Protein AF-A0AAQ5ZFM6-F1 (afdb_monomer_lite)

Organism: Amphiprion ocellaris (NCBI:txid80972)

pLDDT: mean 75.8, std 16.69, range [24.11, 92.88]

Sequence (217 aa):
MWAEPRRLQVKMAATMKNVEEIRTRVILEEFGVKNVHTTDFPGNYSGYDDTWDMQKFQKKFSIDIVNLDESSIEFDMVGIDAAIANAFRRILLAEVPTMAIEKVFIYNNTSIVQDEVLAHRLGLIPIKADPRLFEYRNAGTKVAKVVNSRLDTCSREVLRHSDLKDVVKLGRVRDHFIYTVESTGILPPEILVMEAIKVLMAKCKRFLNELDSTDMD

InterPro domains:
  IPR001514 DNA-directed RNA polymerase, 30-40kDa subunit, conserved site [PS00446] (86-126)
  IPR011263 DNA-directed RNA polymerase, RpoA/D/Rpb3-type [PF01193] (74-204)
  IPR011263 DNA-directed RNA polymerase, RpoA/D/Rpb3-type [SM00662] (72-210)
  IPR036603 RNA polymerase, RBP11-like subunit [G3DSA:3.30.1360.10] (52-211)
  IPR036603 RNA polymerase, RBP11-like subunit [SSF55257] (59-215)
  IPR050518 Archaeal Rpo3/Eukaryotic RPB3 RNA Polymerase Subunit [PTHR11800] (13-140)

Secondary structure (DSSP, 8-state):
----HHHHHHHHHHHHHHHHHHHHEEEE-SS-EE--S---STTSSTT---S--HHHHHHH-EEEEEEE-SSEEEEEEES--HHHHHHHHHHHHHTS----------S---SSS-HHHHHHHHHTSPP---GGG-PPPPP-----------S-----GGGG-TTTTTT---EEETTEEEEEEE--SSS-HHHHHHHHHHHHHHHHHHHHHHHHHHTT-

Foldseek 3Di:
DPPPPVVVVVVVVVVVVVVVCLQWKFFDDPVDIHSPDHQLDAPRDPPDDSDDDPVVQVVFWDKAWPDFDQFKTKIKTFSDAPVVVVLLVCCLVPPQDFDFDDDDDDDDDPDPDDPVNVSVVRRPDGDQDDCVVDDDDDDDDDDDDDDDDDDDDVPVVLCVDPVRNVVDTDIDGRRMDMDMFGHPNNDGRVVSSVVSVVVVVVVVVVVVVVVVVVVVD

Radius of gyration: 25.42 Å; chains: 1; bounding box: 62×43×84 Å

Structure (mmCIF, N/CA/C/O backbone):
data_AF-A0AAQ5ZFM6-F1
#
_entry.id   AF-A0AAQ5ZFM6-F1
#
loop_
_atom_site.group_PDB
_atom_site.id
_atom_site.type_symbol
_atom_site.label_atom_id
_atom_site.label_alt_id
_atom_site.label_comp_id
_atom_site.label_asym_id
_atom_site.label_entity_id
_atom_site.label_seq_id
_atom_site.pdbx_PDB_ins_code
_atom_site.Cartn_x
_atom_site.Cartn_y
_atom_site.Cartn_z
_atom_site.occupancy
_atom_site.B_iso_or_equiv
_atom_site.auth_seq_id
_atom_site.auth_comp_id
_atom_site.auth_asym_id
_atom_site.auth_atom_id
_atom_site.pdbx_PDB_model_num
ATOM 1 N N . MET A 1 1 ? 26.539 -9.116 -56.314 1.00 41.69 1 MET A N 1
ATOM 2 C CA . MET A 1 1 ? 26.890 -9.676 -54.990 1.00 41.69 1 MET A CA 1
ATOM 3 C C . MET A 1 1 ? 27.610 -8.551 -54.262 1.00 41.69 1 MET A C 1
ATOM 5 O O . MET A 1 1 ? 28.527 -8.061 -54.890 1.00 41.69 1 MET A O 1
ATOM 9 N N . TRP A 1 2 ? 27.172 -8.102 -53.073 1.00 44.22 2 TRP A N 1
ATOM 10 C CA . TRP A 1 2 ? 27.671 -6.954 -52.249 1.00 44.22 2 TRP A CA 1
ATOM 11 C C . TRP A 1 2 ? 26.586 -5.895 -51.927 1.00 44.22 2 TRP A C 1
ATOM 13 O O . TRP A 1 2 ? 26.751 -4.705 -52.179 1.00 44.22 2 TRP A O 1
ATOM 23 N N . ALA A 1 3 ? 25.462 -6.318 -51.334 1.00 47.69 3 ALA A N 1
ATOM 24 C CA . ALA A 1 3 ? 24.441 -5.410 -50.781 1.00 47.69 3 ALA A CA 1
ATOM 25 C C . ALA A 1 3 ? 23.954 -5.843 -49.378 1.00 47.69 3 ALA A C 1
ATOM 27 O O . ALA A 1 3 ? 22.787 -5.664 -49.030 1.00 47.69 3 ALA A O 1
ATOM 28 N N . GLU A 1 4 ? 24.830 -6.441 -48.565 1.00 57.28 4 GLU A N 1
ATOM 29 C CA . GLU A 1 4 ? 24.450 -7.121 -47.311 1.00 57.28 4 GLU A CA 1
ATOM 30 C C . GLU A 1 4 ? 24.832 -6.462 -45.970 1.00 57.28 4 GLU A C 1
ATOM 32 O O . GLU A 1 4 ? 24.118 -6.730 -45.002 1.00 57.28 4 GLU A O 1
ATOM 37 N N . PRO A 1 5 ? 25.804 -5.533 -45.843 1.00 54.56 5 PRO A N 1
ATOM 38 C CA . PRO A 1 5 ? 26.119 -4.959 -44.527 1.00 54.56 5 PRO A CA 1
ATOM 39 C C . PRO A 1 5 ? 24.990 -4.081 -43.958 1.00 54.56 5 PRO A C 1
ATOM 41 O O . PRO A 1 5 ? 24.644 -4.176 -42.781 1.00 54.56 5 PRO A O 1
ATOM 44 N N . ARG A 1 6 ? 24.353 -3.254 -44.804 1.00 50.72 6 ARG A N 1
ATOM 45 C CA . ARG A 1 6 ? 23.305 -2.312 -44.362 1.00 50.72 6 ARG A CA 1
ATOM 46 C C . ARG A 1 6 ? 21.994 -3.011 -43.990 1.00 50.72 6 ARG A C 1
ATOM 48 O O . ARG A 1 6 ? 21.325 -2.585 -43.058 1.00 50.72 6 ARG A O 1
ATOM 55 N N . ARG A 1 7 ? 21.628 -4.103 -44.674 1.00 47.09 7 ARG A N 1
ATOM 56 C CA . ARG A 1 7 ? 20.411 -4.879 -44.354 1.00 47.09 7 ARG A CA 1
ATOM 57 C C . ARG A 1 7 ? 20.526 -5.612 -43.019 1.00 47.09 7 ARG A C 1
ATOM 59 O O . ARG A 1 7 ? 19.540 -5.670 -42.289 1.00 47.09 7 ARG A O 1
ATOM 66 N N . LEU A 1 8 ? 21.704 -6.148 -42.699 1.00 55.75 8 LEU A N 1
ATOM 67 C CA . LEU A 1 8 ? 21.965 -6.792 -41.410 1.00 55.75 8 LEU A CA 1
ATOM 68 C C . LEU A 1 8 ? 21.914 -5.780 -40.260 1.00 55.75 8 LEU A C 1
ATOM 70 O O . LEU A 1 8 ? 21.219 -6.029 -39.281 1.00 55.75 8 LEU A O 1
ATOM 74 N N . GLN A 1 9 ? 22.530 -4.603 -40.415 1.00 50.12 9 GLN A N 1
ATOM 75 C CA . GLN A 1 9 ? 22.466 -3.542 -39.401 1.00 50.12 9 GLN A CA 1
ATOM 76 C C . GLN A 1 9 ? 21.036 -3.046 -39.142 1.00 50.12 9 GLN A C 1
ATOM 78 O O . GLN A 1 9 ? 20.638 -2.899 -37.989 1.00 50.12 9 GLN A O 1
ATOM 83 N N . VAL A 1 10 ? 20.230 -2.849 -40.193 1.00 55.25 10 VAL A N 1
ATOM 84 C CA . VAL A 1 10 ? 18.822 -2.433 -40.048 1.00 55.25 10 VAL A CA 1
ATOM 85 C C . VAL A 1 10 ? 17.982 -3.517 -39.364 1.00 55.25 10 VAL A C 1
ATOM 87 O O . VAL A 1 10 ? 17.168 -3.197 -38.501 1.00 55.25 10 VAL A O 1
ATOM 90 N N . LYS A 1 11 ? 18.203 -4.801 -39.687 1.00 54.88 11 LYS A N 1
ATOM 91 C CA . LYS A 1 11 ? 17.519 -5.919 -39.014 1.00 54.88 11 LYS A CA 1
ATOM 92 C C . LYS A 1 11 ? 17.913 -6.032 -37.542 1.00 54.88 11 LYS A C 1
ATOM 94 O O . LYS A 1 11 ? 17.031 -6.158 -36.705 1.00 54.88 11 LYS A O 1
ATOM 99 N N . MET A 1 12 ? 19.201 -5.934 -37.214 1.00 56.00 12 MET A N 1
ATOM 100 C CA . MET A 1 12 ? 19.669 -5.987 -35.824 1.00 56.00 12 MET A CA 1
ATOM 101 C C . MET A 1 12 ? 19.137 -4.808 -34.998 1.00 56.00 12 MET A C 1
ATOM 103 O O . MET A 1 12 ? 18.678 -5.012 -33.878 1.00 56.00 12 MET A O 1
ATOM 107 N N . ALA A 1 13 ? 19.105 -3.598 -35.567 1.00 55.22 13 ALA A N 1
ATOM 108 C CA . ALA A 1 13 ? 18.525 -2.424 -34.917 1.00 55.22 13 ALA A CA 1
ATOM 109 C C . ALA A 1 13 ? 17.003 -2.547 -34.704 1.00 55.22 13 ALA A C 1
ATOM 111 O O . ALA A 1 13 ? 16.489 -2.106 -33.677 1.00 55.22 13 ALA A O 1
ATOM 112 N N . ALA A 1 14 ? 16.279 -3.169 -35.641 1.00 60.19 14 ALA A N 1
ATOM 113 C CA . ALA A 1 14 ? 14.853 -3.457 -35.489 1.00 60.19 14 ALA A CA 1
ATOM 114 C C . ALA A 1 14 ? 14.594 -4.508 -34.395 1.00 60.19 14 ALA A C 1
ATOM 116 O O . ALA A 1 14 ? 13.685 -4.331 -33.585 1.00 60.19 14 ALA A O 1
ATOM 117 N N . THR A 1 15 ? 15.425 -5.554 -34.316 1.00 67.56 15 THR A N 1
ATOM 118 C CA . THR A 1 15 ? 15.340 -6.568 -33.256 1.00 67.56 15 THR A CA 1
ATOM 119 C C . THR A 1 15 ? 15.622 -5.963 -31.881 1.00 67.56 15 THR A C 1
ATOM 121 O O . THR A 1 15 ? 14.847 -6.190 -30.959 1.00 67.56 15 THR A O 1
ATOM 124 N N . MET A 1 16 ? 16.665 -5.135 -31.744 1.00 64.81 16 MET A N 1
ATOM 125 C CA . MET A 1 16 ? 16.985 -4.473 -30.471 1.00 64.81 16 MET A CA 1
ATOM 126 C C . MET A 1 16 ? 15.886 -3.504 -30.019 1.00 64.81 16 MET A C 1
ATOM 128 O O . MET A 1 16 ? 15.516 -3.513 -28.850 1.00 64.81 16 MET A O 1
ATOM 132 N N . LYS A 1 17 ? 15.301 -2.717 -30.935 1.00 72.12 17 LYS A N 1
ATOM 133 C CA . LYS A 1 17 ? 14.169 -1.833 -30.604 1.00 72.12 17 LYS A CA 1
ATOM 134 C C . LYS A 1 17 ? 12.939 -2.605 -30.126 1.00 72.12 17 LYS A C 1
ATOM 136 O O . LYS A 1 17 ? 12.284 -2.169 -29.186 1.00 72.12 17 LYS A O 1
ATOM 141 N N . ASN A 1 18 ? 12.639 -3.740 -30.754 1.00 81.75 18 ASN A N 1
ATOM 142 C CA . ASN A 1 18 ? 11.502 -4.570 -30.366 1.00 81.75 18 ASN A CA 1
ATOM 143 C C . ASN A 1 18 ? 11.723 -5.223 -28.988 1.00 81.75 18 ASN A C 1
ATOM 145 O O . ASN A 1 18 ? 10.817 -5.255 -28.162 1.00 81.75 18 ASN A O 1
ATOM 149 N N . VAL A 1 19 ? 12.949 -5.683 -28.712 1.00 84.50 19 VAL A N 1
ATOM 150 C CA . VAL A 1 19 ? 13.330 -6.231 -27.400 1.00 84.50 19 VAL A CA 1
ATOM 151 C C . VAL A 1 19 ? 13.222 -5.169 -26.304 1.00 84.50 19 VAL A C 1
ATOM 153 O O . VAL A 1 19 ? 12.629 -5.431 -25.260 1.00 84.50 19 VAL A O 1
ATOM 156 N N . GLU A 1 20 ? 13.723 -3.958 -26.546 1.00 83.75 20 GLU A N 1
ATOM 157 C CA . GLU A 1 20 ? 13.633 -2.858 -25.580 1.00 83.75 20 GLU A CA 1
ATOM 158 C C . GLU A 1 20 ? 12.176 -2.494 -25.260 1.00 83.75 20 GLU A C 1
ATOM 160 O O . GLU A 1 20 ? 11.821 -2.243 -24.107 1.00 83.75 20 GLU A O 1
ATOM 165 N N . GLU A 1 21 ? 11.297 -2.529 -26.262 1.00 82.81 21 GLU A N 1
ATOM 166 C CA . GLU A 1 21 ? 9.874 -2.260 -26.078 1.00 82.81 21 GLU A CA 1
ATOM 167 C C . GLU A 1 21 ? 9.187 -3.323 -25.208 1.00 82.81 21 GLU A C 1
ATOM 169 O O . GLU A 1 21 ? 8.417 -2.983 -24.309 1.00 82.81 21 GLU A O 1
ATOM 174 N N . ILE A 1 22 ? 9.517 -4.602 -25.410 1.00 85.25 22 ILE A N 1
ATOM 175 C CA . ILE A 1 22 ? 9.012 -5.710 -24.584 1.00 85.25 22 ILE A CA 1
ATOM 176 C C . ILE A 1 22 ? 9.458 -5.558 -23.118 1.00 85.25 22 ILE A C 1
ATOM 178 O O . ILE A 1 22 ? 8.699 -5.851 -22.183 1.00 85.25 22 ILE A O 1
ATOM 182 N N . ARG A 1 23 ? 10.675 -5.052 -22.903 1.00 85.12 23 ARG A N 1
ATOM 183 C CA . ARG A 1 23 ? 11.310 -4.911 -21.583 1.00 85.12 23 ARG A CA 1
ATOM 184 C C . ARG A 1 23 ? 10.905 -3.665 -20.803 1.00 85.12 23 ARG A C 1
ATOM 186 O O . ARG A 1 23 ? 10.952 -3.694 -19.579 1.00 85.12 23 ARG A O 1
ATOM 193 N N . THR A 1 24 ? 10.466 -2.605 -21.470 1.00 83.88 24 THR A N 1
ATOM 194 C CA . THR A 1 24 ? 10.190 -1.318 -20.804 1.00 83.88 24 THR A CA 1
ATOM 195 C C . THR A 1 24 ? 8.715 -0.939 -20.799 1.00 83.88 24 THR A C 1
ATOM 197 O O . THR A 1 24 ? 8.270 -0.203 -19.915 1.00 83.88 24 THR A O 1
ATOM 200 N N . ARG A 1 25 ? 7.929 -1.437 -21.766 1.00 81.62 25 ARG A N 1
ATOM 201 C CA . ARG A 1 25 ? 6.545 -1.001 -21.960 1.00 81.62 25 ARG A CA 1
ATOM 202 C C . ARG A 1 25 ? 5.549 -2.143 -21.891 1.00 81.62 25 ARG A C 1
ATOM 204 O O . ARG A 1 25 ? 5.692 -3.182 -22.533 1.00 81.62 25 ARG A O 1
ATOM 211 N N . VAL A 1 26 ? 4.474 -1.881 -21.159 1.00 85.19 26 VAL A N 1
ATOM 212 C CA . VAL A 1 26 ? 3.243 -2.672 -21.187 1.00 85.19 26 VAL A CA 1
ATOM 213 C C . VAL A 1 26 ? 2.332 -2.050 -22.240 1.00 85.19 26 VAL A C 1
ATOM 215 O O . VAL A 1 26 ? 2.004 -0.871 -22.133 1.00 85.19 26 VAL A O 1
ATOM 218 N N . ILE A 1 27 ? 1.934 -2.801 -23.265 1.00 85.25 27 ILE A N 1
ATOM 219 C CA . ILE A 1 27 ? 1.168 -2.265 -24.405 1.00 85.25 27 ILE A CA 1
ATOM 220 C C . ILE A 1 27 ? -0.296 -2.659 -24.248 1.00 85.25 27 ILE A C 1
ATOM 222 O O . ILE A 1 27 ? -0.604 -3.822 -23.986 1.00 85.25 27 ILE A O 1
ATOM 226 N N . LEU A 1 28 ? -1.202 -1.699 -24.417 1.00 79.50 28 LEU A N 1
ATOM 227 C CA . LEU A 1 28 ? -2.637 -1.944 -24.368 1.00 79.50 28 LEU A CA 1
ATOM 228 C C . LEU A 1 28 ? -3.179 -2.021 -25.794 1.00 79.50 28 LEU A C 1
ATOM 230 O O . LEU A 1 28 ? -3.202 -1.024 -26.510 1.00 79.50 28 LEU A O 1
ATOM 234 N N . GLU A 1 29 ? -3.635 -3.205 -26.183 1.00 82.00 29 GLU A N 1
ATOM 235 C CA . GLU A 1 29 ? -4.309 -3.446 -27.455 1.00 82.00 29 GLU A CA 1
ATOM 236 C C . GLU A 1 29 ? -5.822 -3.591 -27.242 1.00 82.00 29 GLU A C 1
ATOM 238 O O . GLU A 1 29 ? -6.325 -3.673 -26.118 1.00 82.00 29 GLU A O 1
ATOM 243 N N . GLU A 1 30 ? -6.568 -3.643 -28.342 1.00 75.25 30 GLU A N 1
ATOM 244 C CA . GLU A 1 30 ? -8.028 -3.774 -28.331 1.00 75.25 30 GLU A CA 1
ATOM 245 C C . GLU A 1 30 ? -8.477 -5.051 -27.610 1.00 75.25 30 GLU A C 1
ATOM 247 O O . GLU A 1 30 ? -9.292 -4.997 -26.690 1.00 75.25 30 GLU A O 1
ATOM 252 N N . PHE A 1 31 ? -7.852 -6.183 -27.942 1.00 82.38 31 PHE A N 1
ATOM 253 C CA . PHE A 1 31 ? -8.241 -7.506 -27.450 1.00 82.38 31 PHE A CA 1
ATOM 254 C C . PHE A 1 31 ? -7.444 -7.986 -26.228 1.00 82.38 31 PHE A C 1
ATOM 256 O O . PHE A 1 31 ? -7.724 -9.060 -25.699 1.00 82.38 31 PHE A O 1
ATOM 263 N N . GLY A 1 32 ? -6.452 -7.226 -25.751 1.00 81.88 32 GLY A N 1
ATOM 264 C CA . GLY A 1 32 ? -5.578 -7.698 -24.677 1.00 81.88 32 GLY A CA 1
ATOM 265 C C . GLY A 1 32 ? -4.487 -6.720 -24.266 1.00 81.88 32 GLY A C 1
ATOM 266 O O . GLY A 1 32 ? -4.328 -5.650 -24.842 1.00 81.88 32 GLY A O 1
ATOM 267 N N . VAL A 1 33 ? -3.738 -7.088 -23.230 1.00 85.81 33 VAL A N 1
ATOM 268 C CA . VAL A 1 33 ? -2.544 -6.353 -22.800 1.00 85.81 33 VAL A CA 1
ATOM 269 C C . VAL A 1 33 ? -1.330 -7.210 -23.135 1.00 85.81 33 VAL A C 1
ATOM 271 O O . VAL A 1 33 ? -1.274 -8.377 -22.748 1.00 85.81 33 VAL A O 1
ATOM 274 N N . LYS A 1 34 ? -0.368 -6.642 -23.860 1.00 86.81 34 LYS A N 1
ATOM 275 C CA . LYS A 1 34 ? 0.907 -7.287 -24.184 1.00 86.81 34 LYS A CA 1
ATOM 276 C C . LYS A 1 34 ? 1.991 -6.862 -23.199 1.00 86.81 34 LYS A C 1
ATOM 278 O O . LYS A 1 34 ? 1.938 -5.776 -22.624 1.00 86.81 34 LYS A O 1
ATOM 283 N N . ASN A 1 35 ? 2.997 -7.724 -23.043 1.00 87.38 35 ASN A N 1
ATOM 284 C CA . ASN A 1 35 ? 4.170 -7.501 -22.192 1.00 87.38 35 ASN A CA 1
ATOM 285 C C . ASN A 1 35 ? 3.801 -7.271 -20.714 1.00 87.38 35 ASN A C 1
ATOM 287 O O . ASN A 1 35 ? 4.296 -6.350 -20.070 1.00 87.38 35 ASN A O 1
ATOM 291 N N . VAL A 1 36 ? 2.899 -8.089 -20.170 1.00 85.50 36 VAL A N 1
ATOM 292 C CA . VAL A 1 36 ? 2.429 -7.957 -18.777 1.00 85.50 36 VAL A CA 1
ATOM 293 C C . VAL A 1 36 ? 3.450 -8.422 -17.738 1.00 85.50 36 VAL A C 1
ATOM 295 O O . VAL A 1 36 ? 3.380 -8.005 -16.588 1.00 85.50 36 VAL A O 1
ATOM 298 N N . HIS A 1 37 ? 4.389 -9.281 -18.132 1.00 85.94 37 HIS A N 1
ATOM 299 C CA . HIS A 1 37 ? 5.366 -9.876 -17.228 1.00 85.94 37 HIS A CA 1
ATOM 300 C C . HIS A 1 37 ? 6.652 -9.046 -17.157 1.00 85.94 37 HIS A C 1
ATOM 302 O O . HIS A 1 37 ? 7.136 -8.539 -18.172 1.00 85.94 37 HIS A O 1
ATOM 308 N N . THR A 1 38 ? 7.223 -8.965 -15.957 1.00 86.12 38 THR A N 1
ATOM 309 C CA . THR A 1 38 ? 8.612 -8.561 -15.713 1.00 86.12 38 THR A CA 1
ATOM 310 C C . THR A 1 38 ? 9.528 -9.609 -16.359 1.00 86.12 38 THR A C 1
ATOM 312 O O . THR A 1 38 ? 9.330 -10.807 -16.158 1.00 86.12 38 THR A O 1
ATOM 315 N N . THR A 1 39 ? 10.463 -9.189 -17.216 1.00 87.44 39 THR A N 1
ATOM 316 C CA . THR A 1 39 ? 11.326 -10.110 -17.997 1.00 87.44 39 THR A CA 1
ATOM 317 C C . THR A 1 39 ? 12.814 -9.782 -17.903 1.00 87.44 39 THR A C 1
ATOM 319 O O . THR A 1 39 ? 13.631 -10.505 -18.462 1.00 87.44 39 THR A O 1
ATOM 322 N N . ASP A 1 40 ? 13.177 -8.730 -17.185 1.00 84.19 40 ASP A N 1
ATOM 323 C CA . ASP A 1 40 ? 14.528 -8.268 -16.856 1.00 84.19 40 ASP A CA 1
ATOM 324 C C . ASP A 1 40 ? 15.185 -9.133 -15.769 1.00 84.19 40 ASP A C 1
ATOM 326 O O . ASP A 1 40 ? 15.658 -8.649 -14.747 1.00 84.19 40 ASP A O 1
ATOM 330 N N . PHE A 1 41 ? 15.217 -10.442 -16.016 1.00 87.38 41 PHE A N 1
ATOM 331 C CA . PHE A 1 41 ? 15.943 -11.412 -15.206 1.00 87.38 41 PHE A CA 1
ATOM 332 C C . PHE A 1 41 ? 17.202 -11.884 -15.947 1.00 87.38 41 PHE A C 1
ATOM 334 O O . PHE A 1 41 ? 17.196 -11.970 -17.184 1.00 87.38 41 PHE A O 1
ATOM 341 N N . PRO A 1 42 ? 18.281 -12.223 -15.219 1.00 89.00 42 PRO A N 1
ATOM 342 C CA . PRO A 1 42 ? 19.530 -12.653 -15.833 1.00 89.00 42 PRO A CA 1
ATOM 343 C C . PRO A 1 42 ? 19.311 -13.896 -16.706 1.00 89.00 42 PRO A C 1
ATOM 345 O O . PRO A 1 42 ? 18.724 -14.883 -16.271 1.00 89.00 42 PRO A O 1
ATOM 348 N N . GLY A 1 43 ? 19.793 -13.836 -17.951 1.00 85.56 43 GLY A N 1
ATOM 349 C CA . GLY A 1 43 ? 19.685 -14.926 -18.928 1.00 85.56 43 GLY A CA 1
ATOM 350 C C . GLY A 1 43 ? 18.489 -14.851 -19.885 1.00 85.56 43 GLY A C 1
ATOM 351 O O . GLY A 1 43 ? 18.440 -15.639 -20.827 1.00 85.56 43 GLY A O 1
ATOM 352 N N . ASN A 1 44 ? 17.567 -13.896 -19.721 1.00 87.25 44 ASN A N 1
ATOM 353 C CA . ASN A 1 44 ? 16.392 -13.785 -20.598 1.00 87.25 44 ASN A CA 1
ATOM 354 C C . ASN A 1 44 ? 16.679 -13.141 -21.964 1.00 87.25 44 ASN A C 1
ATOM 356 O O . ASN A 1 44 ? 15.988 -13.441 -22.938 1.00 87.25 44 ASN A O 1
ATOM 360 N N . TYR A 1 45 ? 17.680 -12.260 -22.057 1.00 86.50 45 TYR A N 1
ATOM 361 C CA . TYR A 1 45 ? 17.989 -11.524 -23.284 1.00 86.50 45 TYR A CA 1
ATOM 362 C C . TYR A 1 45 ? 19.477 -11.584 -23.628 1.00 86.50 45 TYR A C 1
ATOM 364 O O . TYR A 1 45 ? 20.346 -11.374 -22.786 1.00 86.50 45 TYR A O 1
ATOM 372 N N . SER A 1 46 ? 19.782 -11.821 -24.904 1.00 84.19 46 SER A N 1
ATOM 373 C CA . SER A 1 46 ? 21.154 -11.789 -25.413 1.00 84.19 46 SER A CA 1
ATOM 374 C C . SER A 1 46 ? 21.683 -10.352 -25.468 1.00 84.19 46 SER A C 1
ATOM 376 O O . SER A 1 46 ? 21.058 -9.499 -26.099 1.00 84.19 46 SER A O 1
ATOM 378 N N . GLY A 1 47 ? 22.854 -10.100 -24.879 1.00 83.69 47 GLY A N 1
ATOM 379 C CA . GLY A 1 47 ? 23.527 -8.794 -24.932 1.00 83.69 47 GLY A CA 1
ATOM 380 C C . GLY A 1 47 ? 23.103 -7.792 -23.854 1.00 83.69 47 GLY A C 1
ATOM 381 O O . GLY A 1 47 ? 23.600 -6.669 -23.865 1.00 83.69 47 GLY A O 1
ATOM 382 N N . TYR A 1 48 ? 22.233 -8.190 -22.922 1.00 84.06 48 TYR A N 1
ATOM 383 C CA . TYR A 1 48 ? 21.886 -7.401 -21.742 1.00 84.06 48 TYR A CA 1
ATOM 384 C C . TYR A 1 48 ? 22.388 -8.088 -20.475 1.00 84.06 48 TYR A C 1
ATOM 386 O O . TYR A 1 48 ? 22.281 -9.306 -20.341 1.00 84.06 48 TYR A O 1
ATOM 394 N N . ASP A 1 49 ? 22.916 -7.288 -19.551 1.00 86.69 49 ASP A N 1
ATOM 395 C CA . ASP A 1 49 ? 23.257 -7.736 -18.206 1.00 86.69 49 ASP A CA 1
ATOM 396 C C . ASP A 1 49 ? 22.179 -7.275 -17.215 1.00 86.69 49 ASP A C 1
ATOM 398 O O . ASP A 1 49 ? 22.078 -6.090 -16.857 1.00 86.69 49 ASP A O 1
ATOM 402 N N . ASP A 1 50 ? 21.354 -8.244 -16.825 1.00 86.94 50 ASP A N 1
ATOM 403 C CA . ASP A 1 50 ? 20.238 -8.107 -15.888 1.00 86.94 50 ASP A CA 1
ATOM 404 C C . ASP A 1 50 ? 20.559 -8.738 -14.525 1.00 86.94 50 ASP A C 1
ATOM 406 O O . ASP A 1 50 ? 19.665 -9.047 -13.739 1.00 86.94 50 ASP A O 1
ATOM 410 N N . THR A 1 51 ? 21.845 -8.941 -14.225 1.00 90.62 51 THR A N 1
ATOM 411 C CA . THR A 1 51 ? 22.270 -9.288 -12.868 1.00 90.62 51 THR A CA 1
ATOM 412 C C . THR A 1 51 ? 21.939 -8.163 -11.883 1.00 90.62 51 THR A C 1
ATOM 414 O O . THR A 1 51 ? 21.831 -6.984 -12.242 1.00 90.62 51 THR A O 1
ATOM 417 N N . TRP A 1 52 ? 21.721 -8.540 -10.620 1.00 89.12 52 TRP A N 1
ATOM 418 C CA . TRP A 1 52 ? 21.413 -7.578 -9.569 1.00 89.12 52 TRP A CA 1
ATOM 419 C C . TRP A 1 52 ? 22.640 -6.722 -9.251 1.00 89.12 52 TRP A C 1
ATOM 421 O O . TRP A 1 52 ? 23.665 -7.237 -8.807 1.00 89.12 52 TRP A O 1
ATOM 431 N N . ASP A 1 53 ? 22.501 -5.411 -9.429 1.00 92.75 53 ASP A N 1
ATOM 432 C CA . ASP A 1 53 ? 23.516 -4.425 -9.074 1.00 92.75 53 ASP A CA 1
ATOM 433 C C . ASP A 1 53 ? 22.886 -3.288 -8.260 1.00 92.75 53 ASP A C 1
ATOM 435 O O . ASP A 1 53 ? 22.009 -2.552 -8.729 1.00 92.75 53 ASP A O 1
ATOM 439 N N . MET A 1 54 ? 23.375 -3.131 -7.029 1.00 91.31 54 MET A N 1
ATOM 440 C CA . MET A 1 54 ? 22.934 -2.098 -6.097 1.00 91.31 54 MET A CA 1
ATOM 441 C C . MET A 1 54 ? 23.242 -0.687 -6.614 1.00 91.31 54 MET A C 1
ATOM 443 O O . MET A 1 54 ? 22.431 0.217 -6.426 1.00 91.31 54 MET A O 1
ATOM 447 N N . GLN A 1 55 ? 24.377 -0.478 -7.287 1.00 92.38 55 GLN A N 1
ATOM 448 C CA . GLN A 1 55 ? 24.759 0.845 -7.792 1.00 92.38 55 GLN A CA 1
ATOM 449 C C . GLN A 1 55 ? 23.853 1.268 -8.952 1.00 92.38 55 GLN A C 1
ATOM 451 O O . GLN A 1 55 ? 23.363 2.401 -8.991 1.00 92.38 55 GLN A O 1
ATOM 456 N N . LYS A 1 56 ? 23.571 0.336 -9.871 1.00 89.31 56 LYS A N 1
ATOM 457 C CA . LYS A 1 56 ? 22.602 0.523 -10.960 1.00 89.31 56 LYS A CA 1
ATOM 458 C C . LYS A 1 56 ? 21.206 0.835 -10.421 1.00 89.31 56 LYS A C 1
ATOM 460 O O . LYS A 1 56 ? 20.549 1.719 -10.968 1.00 89.31 56 LYS A O 1
ATOM 465 N N . PHE A 1 57 ? 20.771 0.152 -9.359 1.00 90.50 57 PHE A N 1
ATOM 466 C CA . PHE A 1 57 ? 19.492 0.428 -8.703 1.00 90.50 57 PHE A CA 1
ATOM 467 C C . PHE A 1 57 ? 19.468 1.825 -8.066 1.00 90.50 57 PHE A C 1
ATOM 469 O O . PHE A 1 57 ? 18.603 2.625 -8.404 1.00 90.50 57 PHE A O 1
ATOM 476 N N . GLN A 1 58 ? 20.459 2.169 -7.236 1.00 91.19 58 GLN A N 1
ATOM 477 C CA . GLN A 1 58 ? 20.540 3.474 -6.561 1.00 91.19 58 GLN A CA 1
ATOM 478 C C . GLN A 1 58 ? 20.573 4.659 -7.531 1.00 91.19 58 GLN A C 1
ATOM 480 O O . GLN A 1 58 ? 20.009 5.706 -7.238 1.00 91.19 58 GLN A O 1
ATOM 485 N N . LYS A 1 59 ? 21.217 4.505 -8.694 1.00 91.62 59 LYS A N 1
ATOM 486 C CA . LYS A 1 59 ? 21.268 5.557 -9.717 1.00 91.62 59 LYS A CA 1
ATOM 487 C C . LYS A 1 59 ? 19.929 5.762 -10.435 1.00 91.62 59 LYS A C 1
ATOM 489 O O . LYS A 1 59 ? 19.670 6.860 -10.919 1.00 91.62 59 LYS A O 1
ATOM 494 N N . LYS A 1 60 ? 19.134 4.700 -10.586 1.00 89.31 60 LYS A N 1
ATOM 495 C CA . LYS A 1 60 ? 17.847 4.730 -11.297 1.00 89.31 60 LYS A CA 1
ATOM 496 C C . LYS A 1 60 ? 16.676 5.078 -10.389 1.00 89.31 60 LYS A C 1
ATOM 498 O O . LYS A 1 60 ? 15.696 5.627 -10.877 1.00 89.31 60 LYS A O 1
ATOM 503 N N . PHE A 1 61 ? 16.762 4.700 -9.120 1.00 92.88 61 PHE A N 1
ATOM 504 C CA . PHE A 1 61 ? 15.680 4.871 -8.174 1.00 92.88 61 PHE A CA 1
ATOM 505 C C . PHE A 1 61 ? 15.524 6.345 -7.794 1.00 92.88 61 PHE A C 1
ATOM 507 O O . PHE A 1 61 ? 16.443 6.941 -7.230 1.00 92.88 61 PHE A O 1
ATOM 514 N N . SER A 1 62 ? 14.358 6.918 -8.081 1.00 91.19 62 SER A N 1
ATOM 515 C CA . SER A 1 62 ? 13.978 8.258 -7.634 1.00 91.19 62 SER A CA 1
ATOM 516 C C . SER A 1 62 ? 12.552 8.261 -7.098 1.00 91.19 62 SER A C 1
ATOM 518 O O . SER A 1 62 ? 11.704 7.472 -7.527 1.00 91.19 62 SER A O 1
ATOM 520 N N . ILE A 1 63 ? 12.315 9.138 -6.124 1.00 90.50 63 ILE A N 1
ATOM 521 C CA . ILE A 1 63 ? 10.988 9.415 -5.586 1.00 90.50 63 ILE A CA 1
ATOM 522 C C . ILE A 1 63 ? 10.736 10.902 -5.768 1.00 90.50 63 ILE A C 1
ATOM 524 O O . ILE A 1 63 ? 11.458 11.713 -5.187 1.00 90.50 63 ILE A O 1
ATOM 528 N N . ASP A 1 64 ? 9.705 11.233 -6.533 1.00 87.69 64 ASP A N 1
ATOM 529 C CA . ASP A 1 64 ? 9.333 12.611 -6.829 1.00 87.69 64 ASP A CA 1
ATOM 530 C C . ASP A 1 64 ? 7.943 12.880 -6.242 1.00 87.69 64 ASP A C 1
ATOM 532 O O . ASP A 1 64 ? 6.970 12.216 -6.585 1.00 87.69 64 ASP A O 1
ATOM 536 N N . ILE A 1 65 ? 7.837 13.821 -5.302 1.00 90.56 65 ILE A N 1
ATOM 537 C CA . ILE A 1 65 ? 6.546 14.181 -4.697 1.00 90.56 65 ILE A CA 1
ATOM 538 C C . ILE A 1 65 ? 5.869 15.194 -5.619 1.00 90.56 65 ILE A C 1
ATOM 540 O O . ILE A 1 65 ? 6.389 16.292 -5.814 1.00 90.56 65 ILE A O 1
ATOM 544 N N . VAL A 1 66 ? 4.721 14.817 -6.181 1.00 88.62 66 VAL A N 1
ATOM 545 C CA . VAL A 1 66 ? 3.953 15.651 -7.115 1.00 88.62 66 VAL A CA 1
ATOM 546 C C . VAL A 1 66 ? 3.034 16.589 -6.345 1.00 88.62 66 VAL A C 1
ATOM 548 O O . VAL A 1 66 ? 3.003 17.788 -6.621 1.00 88.62 66 VAL A O 1
ATOM 551 N N . ASN A 1 67 ? 2.309 16.050 -5.363 1.00 87.69 67 ASN A N 1
ATOM 552 C CA . ASN A 1 67 ? 1.382 16.818 -4.545 1.00 87.69 67 ASN A CA 1
ATOM 553 C C . ASN A 1 67 ? 1.396 16.346 -3.085 1.00 87.69 67 ASN A C 1
ATOM 555 O O . ASN A 1 67 ? 1.525 15.153 -2.799 1.00 87.69 67 ASN A O 1
ATOM 559 N N . LEU A 1 68 ? 1.2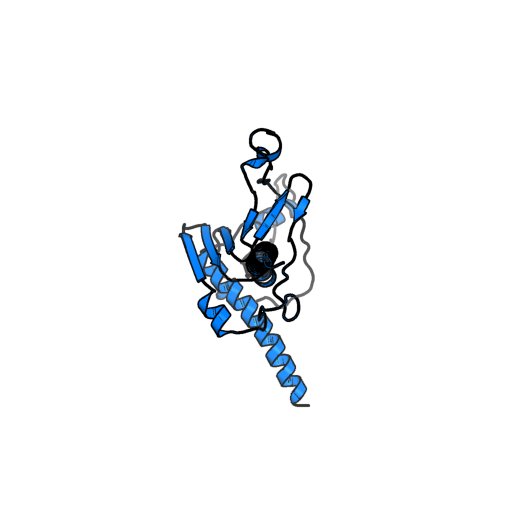44 17.290 -2.159 1.00 90.25 68 LEU A N 1
ATOM 560 C CA . LEU A 1 68 ? 1.131 17.026 -0.730 1.00 90.25 68 LEU A CA 1
ATOM 561 C C . LEU A 1 68 ? 0.085 17.963 -0.128 1.00 90.25 68 LEU A C 1
ATOM 563 O O . LEU A 1 68 ? 0.308 19.167 -0.010 1.00 90.25 68 LEU A O 1
ATOM 567 N N . ASP A 1 69 ? -1.018 17.366 0.299 1.00 89.44 69 ASP A N 1
ATOM 568 C CA . ASP A 1 69 ? -2.100 18.011 1.028 1.00 89.44 69 ASP A CA 1
ATOM 569 C C . ASP A 1 69 ? -2.165 17.468 2.467 1.00 89.44 69 ASP A C 1
ATOM 571 O O . ASP A 1 69 ? -1.518 16.481 2.821 1.00 89.44 69 ASP A O 1
ATOM 575 N N . GLU A 1 70 ? -3.009 18.068 3.312 1.00 86.88 70 GLU A N 1
ATOM 576 C CA . GLU A 1 70 ? -3.182 17.627 4.707 1.00 86.88 70 GLU A CA 1
ATOM 577 C C . GLU A 1 70 ? -3.670 16.169 4.828 1.00 86.88 70 GLU A C 1
ATOM 579 O O . GLU A 1 70 ? -3.323 15.465 5.780 1.00 86.88 70 GLU A O 1
ATOM 584 N N . SER A 1 71 ? -4.481 15.708 3.870 1.00 85.81 71 SER A N 1
ATOM 585 C CA . SER A 1 71 ? -5.087 14.371 3.869 1.00 85.81 71 SER A CA 1
ATOM 586 C C . SER A 1 71 ? -4.541 13.432 2.798 1.00 85.81 71 SER A C 1
ATOM 588 O O . SER A 1 71 ? -4.770 12.230 2.895 1.00 85.81 71 SER A O 1
ATOM 590 N N . SER A 1 72 ? -3.834 13.936 1.789 1.00 88.56 72 SER A N 1
ATOM 591 C CA . SER A 1 72 ? -3.397 13.159 0.625 1.00 88.56 72 SER A CA 1
ATOM 592 C C . SER A 1 72 ? -1.951 13.451 0.257 1.00 88.56 72 SER A C 1
ATOM 594 O O . SER A 1 72 ? -1.498 14.586 0.324 1.00 88.56 72 SER A O 1
ATOM 596 N N . ILE A 1 73 ? -1.227 12.419 -0.167 1.00 91.81 73 ILE A N 1
ATOM 597 C CA . ILE A 1 73 ? 0.086 12.553 -0.801 1.00 91.81 73 ILE A CA 1
ATOM 598 C C . ILE A 1 73 ? 0.063 11.833 -2.145 1.00 91.81 73 ILE A C 1
ATOM 600 O O . ILE A 1 73 ? -0.377 10.683 -2.238 1.00 91.81 73 ILE A O 1
ATOM 604 N N . GLU A 1 74 ? 0.548 12.513 -3.177 1.00 90.00 74 GLU A N 1
ATOM 605 C CA . GLU A 1 74 ? 0.789 11.951 -4.498 1.00 90.00 74 GLU A CA 1
ATOM 606 C C . GLU A 1 74 ? 2.287 11.994 -4.793 1.00 90.00 74 GLU A C 1
ATOM 608 O O . GLU A 1 74 ? 2.917 13.054 -4.745 1.00 90.00 74 GLU A O 1
ATOM 613 N N . PHE A 1 75 ? 2.871 10.832 -5.063 1.00 91.94 75 PHE A N 1
ATOM 614 C CA . PHE A 1 75 ? 4.292 10.718 -5.359 1.00 91.94 75 PHE A CA 1
ATOM 615 C C . PHE A 1 75 ? 4.566 9.644 -6.404 1.00 91.94 75 PHE A C 1
ATOM 617 O O . PHE A 1 75 ? 3.937 8.584 -6.431 1.00 91.94 75 PHE A O 1
ATOM 624 N N . ASP A 1 76 ? 5.571 9.913 -7.218 1.00 89.44 76 ASP A N 1
ATOM 625 C CA . ASP A 1 76 ? 6.075 9.028 -8.246 1.00 89.44 76 ASP A CA 1
ATOM 626 C C . ASP A 1 76 ? 7.235 8.210 -7.679 1.00 89.44 76 ASP A C 1
ATOM 628 O O . ASP A 1 76 ? 8.127 8.732 -7.014 1.00 89.44 76 ASP A O 1
ATOM 632 N N . MET A 1 77 ? 7.233 6.906 -7.942 1.00 90.81 77 MET A N 1
ATOM 633 C CA . MET A 1 77 ? 8.364 6.013 -7.708 1.00 90.81 77 MET A CA 1
ATOM 634 C C . MET A 1 77 ? 8.866 5.488 -9.045 1.00 90.81 77 MET A C 1
ATOM 636 O O . MET A 1 77 ? 8.181 4.709 -9.718 1.00 90.81 77 MET A O 1
ATOM 640 N N . VAL A 1 78 ? 10.080 5.894 -9.408 1.00 91.88 78 VAL A N 1
ATOM 641 C CA . VAL A 1 78 ? 10.749 5.493 -10.646 1.00 91.88 78 VAL A CA 1
ATOM 642 C C . VAL A 1 78 ? 11.852 4.487 -10.331 1.00 91.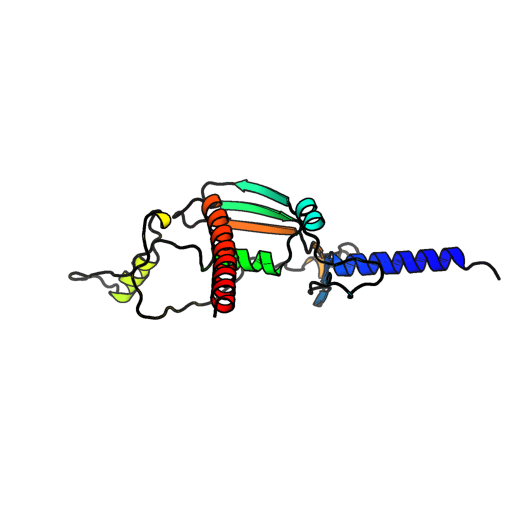88 78 VAL A C 1
ATOM 644 O O . VAL A 1 78 ? 12.568 4.617 -9.341 1.00 91.88 78 VAL A O 1
ATOM 647 N N . GLY A 1 79 ? 12.005 3.468 -11.176 1.00 88.88 79 GLY A N 1
ATOM 648 C CA . GLY A 1 79 ? 13.085 2.485 -11.091 1.00 88.88 79 GLY A CA 1
ATOM 649 C C . GLY A 1 79 ? 12.843 1.343 -10.100 1.00 88.88 79 GLY A C 1
ATOM 650 O O . GLY A 1 79 ? 13.796 0.658 -9.728 1.00 88.88 79 GLY A O 1
ATOM 651 N N . ILE A 1 80 ? 11.597 1.124 -9.670 1.00 91.06 80 ILE A N 1
ATOM 652 C CA . ILE A 1 80 ? 11.203 0.015 -8.788 1.00 91.06 80 ILE A CA 1
ATOM 653 C C . ILE A 1 80 ? 10.431 -1.061 -9.562 1.00 91.06 80 ILE A C 1
ATOM 655 O O . ILE A 1 80 ? 9.744 -0.756 -10.533 1.00 91.06 80 ILE A O 1
ATOM 659 N N . ASP A 1 81 ? 10.517 -2.322 -9.131 1.00 90.69 81 ASP A N 1
ATOM 660 C CA . ASP A 1 81 ? 9.699 -3.401 -9.698 1.00 90.69 81 ASP A CA 1
ATOM 661 C C . ASP A 1 81 ? 8.291 -3.457 -9.074 1.00 90.69 81 ASP A C 1
ATOM 663 O O . ASP A 1 81 ? 8.073 -3.120 -7.900 1.00 90.69 81 ASP A O 1
ATOM 667 N N . ALA A 1 82 ? 7.334 -3.966 -9.854 1.00 88.50 82 ALA A N 1
ATOM 668 C CA . ALA A 1 82 ? 5.942 -4.137 -9.455 1.00 88.50 82 ALA A CA 1
ATOM 669 C C . ALA A 1 82 ? 5.774 -4.988 -8.184 1.00 88.50 82 ALA A C 1
ATOM 671 O O . ALA A 1 82 ? 4.828 -4.767 -7.422 1.00 88.50 82 ALA A O 1
ATOM 672 N N . ALA A 1 83 ? 6.669 -5.950 -7.925 1.00 90.12 83 ALA A N 1
ATOM 673 C CA . ALA A 1 83 ? 6.609 -6.785 -6.731 1.00 90.12 83 ALA A CA 1
ATOM 674 C C . ALA A 1 83 ? 6.792 -5.964 -5.445 1.00 90.12 83 ALA A C 1
ATOM 676 O O . ALA A 1 83 ? 5.998 -6.103 -4.509 1.00 90.12 83 ALA A O 1
ATOM 677 N N . ILE A 1 84 ? 7.792 -5.077 -5.412 1.00 90.38 84 ILE A N 1
ATOM 678 C CA . ILE A 1 84 ? 8.093 -4.242 -4.239 1.00 90.38 84 ILE A CA 1
ATOM 679 C C . ILE A 1 84 ? 7.057 -3.120 -4.115 1.00 90.38 84 ILE A C 1
ATOM 681 O O . ILE A 1 84 ? 6.528 -2.883 -3.029 1.00 90.38 84 ILE A O 1
ATOM 685 N N . ALA A 1 85 ? 6.678 -2.503 -5.235 1.00 89.75 85 ALA A N 1
ATOM 686 C CA . ALA A 1 85 ? 5.600 -1.523 -5.286 1.00 89.75 85 ALA A CA 1
ATOM 687 C C . ALA A 1 85 ? 4.294 -2.101 -4.681 1.00 89.75 85 ALA A C 1
ATOM 689 O O . ALA A 1 85 ? 3.705 -1.560 -3.733 1.00 89.75 85 ALA A O 1
ATOM 690 N N . ASN A 1 86 ? 3.854 -3.274 -5.144 1.00 90.00 86 ASN A N 1
ATOM 691 C CA . ASN A 1 86 ? 2.652 -3.910 -4.606 1.00 90.00 86 ASN A CA 1
ATOM 692 C C . ASN A 1 86 ? 2.822 -4.351 -3.141 1.00 90.00 86 ASN A C 1
ATOM 694 O O . ASN A 1 86 ? 1.834 -4.363 -2.404 1.00 90.00 86 ASN A O 1
ATOM 698 N N . ALA A 1 87 ? 4.039 -4.676 -2.689 1.00 89.62 87 ALA A N 1
ATOM 699 C CA . ALA A 1 87 ? 4.307 -4.919 -1.274 1.00 89.62 87 ALA A CA 1
ATOM 700 C C . ALA A 1 87 ? 4.029 -3.663 -0.432 1.00 89.62 87 ALA A C 1
ATOM 702 O O . ALA A 1 87 ? 3.252 -3.754 0.518 1.00 89.62 87 ALA A O 1
ATOM 703 N N . PHE A 1 88 ? 4.537 -2.488 -0.824 1.00 89.56 88 PHE A N 1
ATOM 704 C CA . PHE A 1 88 ? 4.238 -1.225 -0.133 1.00 89.56 88 PHE A CA 1
ATOM 705 C C . PHE A 1 88 ? 2.740 -0.929 -0.076 1.00 89.56 88 PHE A C 1
ATOM 707 O O . PHE A 1 88 ? 2.203 -0.629 0.990 1.00 89.56 88 PHE A O 1
ATOM 714 N N . ARG A 1 89 ? 2.032 -1.115 -1.196 1.00 88.69 89 ARG A N 1
ATOM 715 C CA . ARG A 1 89 ? 0.573 -0.947 -1.251 1.00 88.69 89 ARG A CA 1
ATOM 716 C C . ARG A 1 89 ? -0.149 -1.876 -0.268 1.00 88.69 89 ARG A C 1
ATOM 718 O O . ARG A 1 89 ? -1.112 -1.476 0.377 1.00 88.69 89 ARG A O 1
ATOM 725 N N . ARG A 1 90 ? 0.291 -3.132 -0.149 1.00 88.00 90 ARG A N 1
ATOM 726 C CA . ARG A 1 90 ? -0.303 -4.106 0.782 1.00 88.00 90 ARG A CA 1
ATOM 727 C C . ARG A 1 90 ? -0.026 -3.754 2.241 1.00 88.00 90 ARG A C 1
ATOM 729 O O . ARG A 1 90 ? -0.923 -3.939 3.057 1.00 88.00 90 ARG A O 1
ATOM 736 N N . ILE A 1 91 ? 1.169 -3.251 2.543 1.00 89.50 91 ILE A N 1
ATOM 737 C CA . ILE A 1 91 ? 1.559 -2.836 3.895 1.00 89.50 91 ILE A CA 1
ATOM 738 C C . ILE A 1 91 ? 0.711 -1.649 4.348 1.00 89.50 91 ILE A C 1
ATOM 740 O O . ILE A 1 91 ? 0.093 -1.723 5.406 1.00 89.50 91 ILE A O 1
ATOM 744 N N . LEU A 1 92 ? 0.592 -0.610 3.515 1.00 85.50 92 LEU A N 1
ATOM 745 C CA . LEU A 1 92 ? -0.247 0.560 3.800 1.00 85.50 92 LEU A CA 1
ATOM 746 C C . LEU A 1 92 ? -1.701 0.178 4.117 1.00 85.50 92 LEU A C 1
ATOM 748 O O . LEU A 1 92 ? -2.310 0.743 5.015 1.00 85.50 92 LEU A O 1
ATOM 752 N N . LEU A 1 93 ? -2.247 -0.815 3.410 1.00 82.94 93 LEU A N 1
ATOM 753 C CA . LEU A 1 93 ? -3.642 -1.235 3.569 1.00 82.94 93 LEU A CA 1
ATOM 754 C C . LEU A 1 93 ? -3.912 -2.179 4.746 1.00 82.94 93 LEU A C 1
ATOM 756 O O . LEU A 1 93 ? -5.080 -2.435 5.042 1.00 82.94 93 LEU A O 1
ATOM 760 N N . ALA A 1 94 ? -2.896 -2.827 5.314 1.00 82.56 94 ALA A N 1
ATOM 761 C CA . ALA A 1 94 ? -3.138 -3.965 6.206 1.00 82.56 94 ALA A CA 1
ATOM 762 C C . ALA A 1 94 ? -2.181 -4.093 7.388 1.00 82.56 94 ALA A C 1
ATOM 764 O O . ALA A 1 94 ? -2.478 -4.859 8.299 1.00 82.56 94 ALA A O 1
ATOM 765 N N . GLU A 1 95 ? -1.036 -3.420 7.365 1.00 80.94 95 GLU A N 1
ATOM 766 C CA . GLU A 1 95 ? 0.038 -3.666 8.330 1.00 80.94 95 GLU A CA 1
ATOM 767 C C . GLU A 1 95 ? 0.535 -2.402 9.022 1.00 80.94 95 GLU A C 1
ATOM 769 O O . GLU A 1 95 ? 1.260 -2.507 10.008 1.00 80.94 95 GLU A O 1
ATOM 774 N N . VAL A 1 96 ? 0.133 -1.220 8.549 1.00 81.69 96 VAL A N 1
ATOM 775 C CA . VAL A 1 96 ? 0.315 0.007 9.322 1.00 81.69 96 VAL A CA 1
ATOM 776 C C . VAL A 1 96 ? -0.673 -0.024 10.495 1.00 81.69 96 VAL A C 1
ATOM 778 O O . VAL A 1 96 ? -1.881 -0.106 10.262 1.00 81.69 96 VAL A O 1
ATOM 781 N N . PRO A 1 97 ? -0.193 -0.002 11.751 1.00 76.62 97 PRO A N 1
ATOM 782 C CA . PRO A 1 97 ? -1.066 -0.024 12.916 1.00 76.62 97 PRO A CA 1
ATOM 783 C C . PRO A 1 97 ? -1.909 1.246 13.003 1.00 76.62 97 PRO A C 1
ATOM 785 O O . PRO A 1 97 ? -1.417 2.344 12.754 1.00 76.62 97 PRO A O 1
ATOM 788 N N . THR A 1 98 ? -3.163 1.101 13.424 1.00 75.88 98 THR A N 1
ATOM 789 C CA . THR A 1 98 ? -4.092 2.215 13.658 1.00 75.88 98 THR A CA 1
ATOM 790 C C . THR A 1 98 ? -4.908 1.978 14.923 1.00 75.88 98 THR A C 1
ATOM 792 O O . THR A 1 98 ? -5.184 0.831 15.275 1.00 75.88 98 THR A O 1
ATOM 795 N N . MET A 1 99 ? -5.349 3.055 15.573 1.00 70.19 99 MET A N 1
ATOM 796 C CA . MET A 1 99 ? -6.215 2.983 16.753 1.00 70.19 99 MET A CA 1
ATOM 797 C C . MET A 1 99 ? -7.693 2.914 16.348 1.00 70.19 99 MET A C 1
ATOM 799 O O . MET A 1 99 ? -8.168 3.753 15.583 1.00 70.19 99 MET A O 1
ATOM 803 N N . ALA A 1 100 ? -8.425 1.937 16.886 1.00 70.06 100 ALA A N 1
ATOM 804 C CA . ALA A 1 100 ? -9.858 1.753 16.654 1.00 70.06 100 ALA A CA 1
ATOM 805 C C . ALA A 1 100 ? -10.564 1.226 17.916 1.00 70.06 100 ALA A C 1
ATOM 807 O O . ALA A 1 100 ? -9.929 0.651 18.804 1.00 70.06 100 ALA A O 1
ATOM 808 N N . ILE A 1 101 ? -11.883 1.427 18.001 1.00 67.38 101 ILE A N 1
ATOM 809 C CA . ILE A 1 101 ? -12.700 0.943 19.123 1.00 67.38 101 ILE A CA 1
ATOM 810 C C . ILE A 1 101 ? -12.921 -0.566 18.973 1.00 67.38 101 ILE A C 1
ATOM 812 O O . ILE A 1 101 ? -13.560 -1.009 18.024 1.00 67.38 101 ILE A O 1
ATOM 816 N N . GLU A 1 102 ? -12.430 -1.350 19.935 1.00 62.47 102 GLU A N 1
ATOM 817 C CA . GLU A 1 102 ? -12.610 -2.811 19.952 1.00 62.47 102 GLU A CA 1
ATOM 818 C C . GLU A 1 102 ? -13.775 -3.256 20.854 1.00 62.47 102 GLU A C 1
ATOM 820 O O . GLU A 1 102 ? -14.565 -4.118 20.478 1.00 62.47 102 GLU A O 1
ATOM 825 N N . LYS A 1 103 ? -13.897 -2.682 22.060 1.00 61.75 103 LYS A N 1
ATOM 826 C CA . LYS A 1 103 ? -14.908 -3.080 23.055 1.00 61.75 103 LYS A CA 1
ATOM 827 C C . LYS A 1 103 ? -15.833 -1.919 23.390 1.00 61.75 103 LYS A C 1
ATOM 829 O O . LYS A 1 103 ? -15.366 -0.862 23.808 1.00 61.75 103 LYS A O 1
ATOM 834 N N . VAL A 1 104 ? -17.138 -2.153 23.267 1.00 67.62 104 VAL A N 1
ATOM 835 C CA . VAL A 1 104 ? -18.197 -1.202 23.628 1.00 67.62 104 VAL A CA 1
ATOM 836 C C . VAL A 1 104 ? -19.050 -1.829 24.726 1.00 67.62 104 VAL A C 1
ATOM 838 O O . VAL A 1 104 ? -19.649 -2.881 24.523 1.00 67.62 104 VAL A O 1
ATOM 841 N N . PHE A 1 105 ? -19.091 -1.197 25.898 1.00 73.00 105 PHE A N 1
ATOM 842 C CA . PHE A 1 105 ? -19.993 -1.586 26.981 1.00 73.00 105 PHE A CA 1
ATOM 843 C C . PHE A 1 105 ? -21.262 -0.742 26.885 1.00 73.00 105 PHE A C 1
ATOM 845 O O . PHE A 1 105 ? -21.207 0.478 27.034 1.00 73.00 105 PHE A O 1
ATOM 852 N N . ILE A 1 106 ? -22.392 -1.387 26.600 1.00 74.56 106 ILE A N 1
ATOM 853 C CA . ILE A 1 106 ? -23.679 -0.714 26.417 1.00 74.56 106 ILE A CA 1
ATOM 854 C C . ILE A 1 106 ? -24.451 -0.770 27.732 1.00 74.56 106 ILE A C 1
ATOM 856 O O . ILE A 1 106 ? -24.722 -1.843 28.267 1.00 74.56 106 ILE A O 1
ATOM 860 N N . TYR A 1 107 ? -24.821 0.402 28.240 1.00 85.69 107 TYR A N 1
ATOM 861 C CA . TYR A 1 107 ? -25.677 0.538 29.410 1.00 85.69 107 TYR A CA 1
ATOM 862 C C . TYR A 1 107 ? -27.038 1.064 28.959 1.00 85.69 107 TYR A C 1
ATOM 864 O O . TYR A 1 107 ? -27.176 2.248 28.673 1.00 85.69 107 TYR A O 1
ATOM 872 N N . ASN A 1 108 ? -28.030 0.169 28.910 1.00 86.94 108 ASN A N 1
ATOM 873 C CA . ASN A 1 108 ? -29.432 0.473 28.606 1.00 86.94 108 ASN A CA 1
ATOM 874 C C . ASN A 1 108 ? -29.651 1.224 27.271 1.00 86.94 108 ASN A C 1
ATOM 876 O O . ASN A 1 108 ? -30.004 2.404 27.263 1.00 86.94 108 ASN A O 1
ATOM 880 N N . ASN A 1 109 ? -29.466 0.539 26.135 1.00 85.94 109 ASN A N 1
ATOM 881 C CA . ASN A 1 109 ? -29.847 1.084 24.830 1.00 85.94 109 ASN A CA 1
ATOM 882 C C . ASN A 1 109 ? -31.368 0.974 24.628 1.00 85.94 109 ASN A C 1
ATOM 884 O O . ASN A 1 109 ? -31.918 -0.119 24.529 1.00 85.94 109 ASN A O 1
ATOM 888 N N . THR A 1 110 ? -32.043 2.119 24.551 1.00 90.19 110 THR A N 1
ATOM 889 C CA . THR A 1 110 ? -33.489 2.224 24.285 1.00 90.19 110 THR A CA 1
ATOM 890 C C . THR A 1 110 ? -33.799 2.651 22.848 1.00 90.19 110 THR A C 1
ATOM 8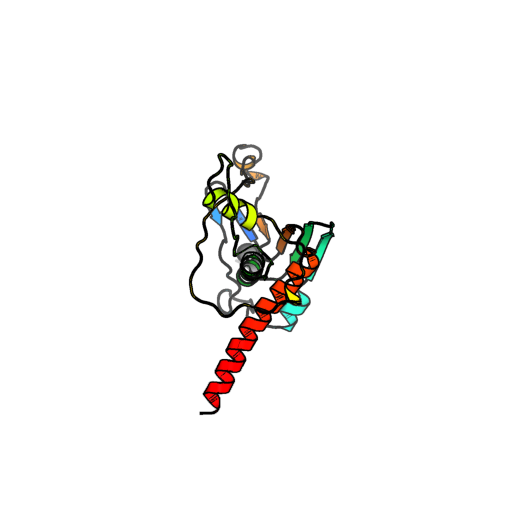92 O O . THR A 1 110 ? -34.954 2.918 22.512 1.00 90.19 110 THR A O 1
ATOM 895 N N . SER A 1 111 ? -32.778 2.755 21.992 1.00 90.44 111 SER A N 1
ATOM 896 C CA . SER A 1 111 ? -32.946 3.142 20.594 1.00 90.44 111 SER A CA 1
ATOM 897 C C . SER A 1 111 ? -33.444 1.983 19.725 1.00 90.44 111 SER A C 1
ATOM 899 O O . SER A 1 111 ? -33.395 0.817 20.104 1.00 90.44 111 SER A O 1
ATOM 901 N N . ILE A 1 112 ? -33.915 2.314 18.520 1.00 90.94 112 ILE A N 1
ATOM 902 C CA . ILE A 1 112 ? -34.354 1.329 17.514 1.00 90.94 112 ILE A CA 1
ATOM 903 C C . ILE A 1 112 ? -33.147 0.602 16.885 1.00 90.94 112 ILE A C 1
ATOM 905 O O . ILE A 1 112 ? -33.296 -0.470 16.302 1.00 90.94 112 ILE A O 1
ATOM 909 N N . VAL A 1 113 ? -31.946 1.184 16.983 1.00 87.88 113 VAL A N 1
ATOM 910 C CA . VAL A 1 113 ? -30.724 0.603 16.420 1.00 87.88 113 VAL A CA 1
ATOM 911 C C . VAL A 1 113 ? -30.248 -0.520 17.328 1.00 87.88 113 VAL A C 1
ATOM 913 O O . VAL A 1 113 ? -30.029 -0.299 18.519 1.00 87.88 113 VAL A O 1
ATOM 916 N N . GLN A 1 114 ? -30.047 -1.705 16.748 1.00 87.38 114 GLN A N 1
ATOM 917 C CA . GLN A 1 114 ? -29.528 -2.847 17.491 1.00 87.38 114 GLN A CA 1
ATOM 918 C C . GLN A 1 114 ? -28.106 -2.589 18.006 1.00 87.38 114 GLN A C 1
ATOM 920 O O . GLN A 1 114 ? -27.295 -1.927 17.349 1.00 87.38 114 GLN A O 1
ATOM 925 N N . ASP A 1 115 ? -27.801 -3.157 19.168 1.00 80.06 115 ASP A N 1
ATOM 926 C CA . ASP A 1 115 ? -26.540 -2.989 19.892 1.00 80.06 115 ASP A CA 1
ATOM 927 C C . ASP A 1 115 ? -25.315 -3.371 19.052 1.00 80.06 115 ASP A C 1
ATOM 929 O O . ASP A 1 115 ? -24.312 -2.654 19.041 1.00 80.06 115 ASP A O 1
ATOM 933 N N . GLU A 1 116 ? -25.404 -4.452 18.279 1.00 76.81 116 GLU A N 1
ATOM 934 C CA . GLU A 1 116 ? -24.326 -4.922 17.409 1.00 76.81 116 GLU A CA 1
ATOM 935 C C . GLU A 1 116 ? -24.072 -3.942 16.261 1.00 76.81 116 GLU A C 1
ATOM 937 O O . GLU A 1 116 ? -22.924 -3.667 15.904 1.00 76.81 116 GLU A O 1
ATOM 942 N N . VAL A 1 117 ? -25.146 -3.373 15.705 1.00 83.88 117 VAL A N 1
ATOM 943 C CA . VAL A 1 117 ? -25.070 -2.376 14.630 1.00 83.88 117 VAL A CA 1
ATOM 944 C C . VAL A 1 117 ? -24.462 -1.080 15.163 1.00 83.88 117 VAL A C 1
ATOM 946 O O . VAL A 1 117 ? -23.620 -0.476 14.496 1.00 83.88 117 VAL A O 1
ATOM 949 N N . LEU A 1 118 ? -24.839 -0.662 16.374 1.00 73.06 118 LEU A N 1
ATOM 950 C CA . LEU A 1 118 ? -24.269 0.513 17.029 1.00 73.06 118 LEU A CA 1
ATOM 951 C C . LEU A 1 118 ? -22.775 0.320 17.324 1.00 73.06 118 LEU A C 1
ATOM 953 O O . LEU A 1 118 ? -21.967 1.172 16.950 1.00 73.06 118 LEU A O 1
ATOM 957 N N . ALA A 1 119 ? -22.393 -0.809 17.924 1.00 69.81 1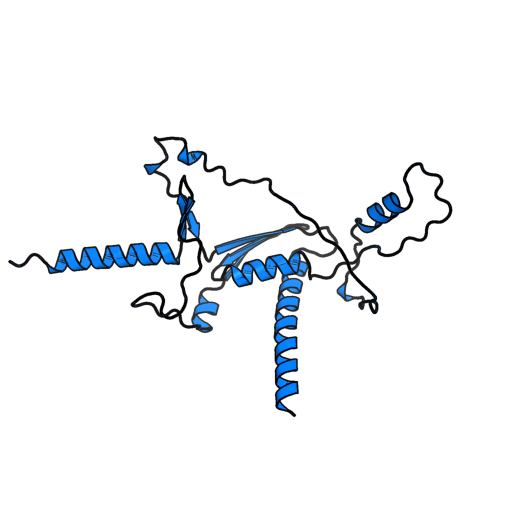19 ALA A N 1
ATOM 958 C CA . ALA A 1 119 ? -21.001 -1.126 18.234 1.00 69.81 119 ALA A CA 1
ATOM 959 C C . ALA A 1 119 ? -20.132 -1.214 16.969 1.00 69.81 119 ALA A C 1
ATOM 961 O O . ALA A 1 119 ? -19.038 -0.652 16.934 1.00 69.81 119 ALA A O 1
ATOM 962 N N . HIS A 1 120 ? -20.639 -1.834 15.898 1.00 74.31 120 HIS A N 1
ATOM 963 C CA . HIS A 1 120 ? -19.941 -1.897 14.614 1.00 74.31 120 HIS A CA 1
ATOM 964 C C . HIS A 1 120 ? -19.714 -0.502 14.014 1.00 74.31 120 HIS A C 1
ATOM 966 O O . HIS A 1 120 ? -18.619 -0.199 13.545 1.00 74.31 120 HIS A O 1
ATOM 972 N N . ARG A 1 121 ? -20.724 0.380 14.056 1.00 76.69 121 ARG A N 1
ATOM 973 C CA . ARG A 1 121 ? -20.582 1.763 13.570 1.00 76.69 121 ARG A CA 1
ATOM 974 C C . ARG A 1 121 ? -19.554 2.552 14.373 1.00 76.69 121 ARG A C 1
ATOM 976 O O . ARG A 1 121 ? -18.782 3.284 13.766 1.00 76.69 121 ARG A O 1
ATOM 983 N N . LEU A 1 122 ? -19.524 2.387 15.697 1.00 67.25 122 LEU A N 1
ATOM 984 C CA . LEU A 1 122 ? -18.512 3.004 16.561 1.00 67.25 122 LEU A CA 1
ATOM 985 C C . LEU A 1 122 ? -17.102 2.474 16.256 1.00 67.25 122 LEU A C 1
ATOM 987 O O . LEU A 1 122 ? -16.154 3.252 16.239 1.00 67.25 122 LEU A O 1
ATOM 991 N N . GLY A 1 123 ? -16.970 1.183 15.938 1.00 63.81 123 GLY A N 1
ATOM 992 C CA . GLY A 1 123 ? -15.698 0.561 15.550 1.00 63.81 123 GLY A CA 1
ATOM 993 C C . GLY A 1 123 ? -15.075 1.127 14.269 1.00 63.81 123 GLY A C 1
ATOM 994 O O . GLY A 1 123 ? -13.857 1.099 14.121 1.00 63.81 123 GLY A O 1
ATOM 995 N N . LEU A 1 124 ? -15.891 1.674 13.362 1.00 77.44 124 LEU A N 1
ATOM 996 C CA . LEU A 1 124 ? -15.432 2.276 12.104 1.00 77.44 124 LEU A CA 1
ATOM 997 C C . LEU A 1 124 ? -15.034 3.753 12.231 1.00 77.44 124 LEU A C 1
ATOM 999 O O . LEU A 1 124 ? -14.569 4.339 11.254 1.00 77.44 124 LEU A O 1
ATOM 1003 N N . ILE A 1 125 ? -15.232 4.374 13.397 1.00 73.62 125 ILE A N 1
ATOM 1004 C CA . ILE A 1 125 ? -14.862 5.774 13.607 1.00 73.62 125 ILE A CA 1
ATOM 1005 C C . ILE A 1 125 ? -13.342 5.851 13.817 1.00 73.62 125 ILE A C 1
ATOM 1007 O O . ILE A 1 125 ? -12.837 5.262 14.777 1.00 73.62 125 ILE A O 1
ATOM 1011 N N . PRO A 1 126 ? -12.599 6.580 12.963 1.00 71.25 126 PRO A N 1
ATOM 1012 C CA . PRO A 1 126 ? -11.164 6.748 13.149 1.00 71.25 126 PRO A CA 1
ATOM 1013 C C . PRO A 1 126 ? -10.889 7.575 14.411 1.00 71.25 126 PRO A C 1
ATOM 1015 O O . PRO A 1 126 ? -11.419 8.676 14.577 1.00 71.25 126 PRO A O 1
ATOM 1018 N N . ILE A 1 127 ? -10.043 7.058 15.305 1.00 69.25 127 ILE A N 1
ATOM 1019 C CA . ILE A 1 127 ? -9.605 7.783 16.503 1.00 69.25 127 ILE A CA 1
ATOM 1020 C C . ILE A 1 127 ? -8.311 8.524 16.180 1.00 69.25 127 ILE A C 1
ATOM 1022 O O . ILE A 1 127 ? -7.323 7.913 15.776 1.00 69.25 127 ILE A O 1
ATOM 1026 N N . LYS A 1 128 ? -8.284 9.835 16.433 1.00 71.56 128 LYS A N 1
ATOM 1027 C CA . LYS A 1 128 ? -7.073 10.658 16.326 1.00 71.56 128 LYS A CA 1
ATOM 1028 C C . LYS A 1 128 ? -6.147 10.423 17.527 1.00 71.56 128 LYS A C 1
ATOM 1030 O O . LYS A 1 128 ? -6.042 11.258 18.421 1.00 71.56 128 LYS A O 1
ATOM 1035 N N . ALA A 1 129 ? -5.513 9.258 17.560 1.00 69.31 129 ALA A N 1
ATOM 1036 C CA . ALA A 1 129 ? -4.501 8.881 18.538 1.00 69.31 129 ALA A CA 1
ATOM 1037 C C . ALA A 1 129 ? -3.297 8.282 17.804 1.00 69.31 129 ALA A C 1
ATOM 1039 O O . ALA A 1 129 ? -3.479 7.441 16.924 1.00 69.31 129 ALA A O 1
ATOM 1040 N N . ASP A 1 130 ? -2.081 8.711 18.160 1.00 70.69 130 ASP A N 1
ATOM 1041 C CA . ASP A 1 130 ? -0.860 8.191 17.538 1.00 70.69 130 ASP A CA 1
ATOM 1042 C C . ASP A 1 130 ? -0.609 6.748 18.021 1.00 70.69 130 ASP A C 1
ATOM 1044 O O . ASP A 1 130 ? -0.323 6.553 19.206 1.00 70.69 130 ASP A O 1
ATOM 1048 N N . PRO A 1 131 ? -0.700 5.730 17.142 1.00 68.25 131 PRO A N 1
ATOM 1049 C CA . PRO A 1 131 ? -0.554 4.325 17.517 1.00 68.25 131 PRO A CA 1
ATOM 1050 C C . PRO A 1 131 ? 0.845 3.978 18.041 1.00 68.25 131 PRO A C 1
ATOM 1052 O O . PRO A 1 131 ? 1.002 2.965 18.714 1.00 68.25 131 PRO A O 1
ATOM 1055 N N . ARG A 1 132 ? 1.867 4.802 17.775 1.00 70.81 132 ARG A N 1
ATOM 1056 C CA . ARG A 1 132 ? 3.251 4.553 18.219 1.00 70.81 132 ARG A CA 1
ATOM 1057 C C . ARG A 1 132 ? 3.440 4.668 19.728 1.00 70.81 132 ARG A C 1
ATOM 1059 O O . ARG A 1 132 ? 4.418 4.155 20.259 1.00 70.81 132 ARG A O 1
ATOM 1066 N 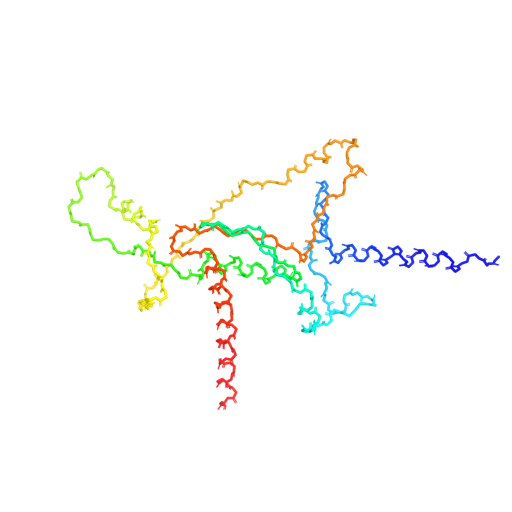N . LEU A 1 133 ? 2.538 5.374 20.404 1.00 73.06 133 LEU A N 1
ATOM 1067 C CA . LEU A 1 133 ? 2.592 5.580 21.851 1.00 73.06 133 LEU A CA 1
ATOM 1068 C C . LEU A 1 133 ? 1.986 4.404 22.633 1.00 73.06 133 LEU A C 1
ATOM 1070 O O . LEU A 1 133 ? 1.971 4.437 23.862 1.00 73.06 133 LEU A O 1
ATOM 1074 N N . PHE A 1 134 ? 1.472 3.387 21.936 1.00 65.44 134 PHE A N 1
ATOM 1075 C CA . PHE A 1 134 ? 0.733 2.278 22.522 1.00 65.44 134 PHE A CA 1
ATOM 1076 C C . PHE A 1 134 ? 1.370 0.934 22.161 1.00 65.44 134 PHE A C 1
ATOM 1078 O O . PHE A 1 134 ? 1.884 0.737 21.062 1.00 65.44 134 PHE A O 1
ATOM 1085 N N . GLU A 1 135 ? 1.298 -0.016 23.091 1.00 69.75 135 GLU A N 1
ATOM 1086 C CA . GLU A 1 135 ? 1.718 -1.399 22.873 1.00 69.75 135 GLU A CA 1
ATOM 1087 C C . GLU A 1 135 ? 0.520 -2.283 22.509 1.00 69.75 135 GLU A C 1
ATOM 1089 O O . GLU A 1 135 ? -0.625 -2.023 22.894 1.00 69.75 135 GLU A O 1
ATOM 1094 N N . TYR A 1 136 ? 0.782 -3.360 21.769 1.00 64.44 136 TYR A N 1
ATOM 1095 C CA . TYR A 1 136 ? -0.254 -4.327 21.428 1.00 64.44 136 TYR A CA 1
ATOM 1096 C C . TYR A 1 136 ? -0.739 -5.082 22.666 1.00 64.44 136 TYR A C 1
ATOM 1098 O O . TYR A 1 136 ? 0.039 -5.554 23.492 1.00 64.44 136 TYR A O 1
ATOM 1106 N N . ARG A 1 137 ? -2.055 -5.279 22.750 1.00 58.69 137 ARG A N 1
ATOM 1107 C CA . ARG A 1 137 ? -2.665 -6.166 23.741 1.00 58.69 137 ARG A CA 1
ATOM 1108 C C . ARG A 1 137 ? -2.372 -7.632 23.379 1.00 58.69 137 ARG A C 1
ATOM 1110 O O . ARG A 1 137 ? -2.596 -8.035 22.241 1.00 58.69 137 ARG A O 1
ATOM 1117 N N . ASN A 1 138 ? -1.928 -8.441 24.346 1.00 49.25 138 ASN A N 1
ATOM 1118 C CA . ASN A 1 138 ? -1.703 -9.885 24.160 1.00 49.25 138 ASN A CA 1
ATOM 1119 C C . ASN A 1 138 ? -2.978 -10.586 23.642 1.00 49.25 138 ASN A C 1
ATOM 1121 O O . ASN A 1 138 ? -4.062 -10.397 24.198 1.00 49.25 138 ASN A O 1
ATOM 1125 N N . ALA A 1 139 ? -2.852 -11.362 22.559 1.00 53.16 139 ALA A N 1
ATOM 1126 C CA . ALA A 1 139 ? -3.973 -11.720 21.687 1.00 53.16 139 ALA A CA 1
ATOM 1127 C C . ALA A 1 139 ? -4.563 -13.128 21.900 1.00 53.16 139 ALA A C 1
ATOM 1129 O O . ALA A 1 139 ? -3.846 -14.101 22.126 1.00 53.16 139 ALA A O 1
ATOM 1130 N N . GLY A 1 140 ? -5.881 -13.223 21.676 1.00 37.81 140 GLY A N 1
ATOM 1131 C CA . GLY A 1 140 ? -6.650 -14.451 21.460 1.00 37.81 140 GLY A CA 1
ATOM 1132 C C . GLY A 1 140 ? -7.718 -14.286 20.358 1.00 37.81 140 GLY A C 1
ATOM 1133 O O . GLY A 1 140 ? -8.866 -14.002 20.663 1.00 37.81 140 GLY A O 1
ATOM 1134 N N . THR A 1 141 ? -7.288 -14.506 19.101 1.00 32.03 141 THR A N 1
ATOM 1135 C CA . THR A 1 141 ? -7.995 -15.057 17.904 1.00 32.03 141 THR A CA 1
ATOM 1136 C C . THR A 1 141 ? -8.940 -14.220 16.982 1.00 32.03 141 THR A C 1
ATOM 1138 O O . THR A 1 141 ? -10.060 -13.891 17.341 1.00 32.03 141 THR A O 1
ATOM 1141 N N . LYS A 1 142 ? -8.469 -14.108 15.711 1.00 31.73 142 LYS A N 1
ATOM 1142 C CA . LYS A 1 142 ? -9.044 -14.037 14.321 1.00 31.73 142 LYS A CA 1
ATOM 1143 C C . LYS A 1 142 ? -10.050 -12.945 13.871 1.00 31.73 142 LYS A C 1
ATOM 1145 O O . LYS A 1 142 ? -11.080 -12.719 14.483 1.00 31.73 142 LYS A O 1
ATOM 1150 N N . VAL A 1 143 ? -9.771 -12.383 12.677 1.00 29.73 143 VAL A N 1
ATOM 1151 C CA . VAL A 1 143 ? -10.470 -11.260 12.002 1.00 29.73 143 VAL A CA 1
ATOM 1152 C C . VAL A 1 143 ? -10.788 -11.601 10.527 1.00 29.73 143 VAL A C 1
ATOM 1154 O O . VAL A 1 143 ? -10.035 -12.351 9.902 1.00 29.73 143 VAL A O 1
ATOM 1157 N N . ALA A 1 144 ? -11.870 -11.041 9.962 1.00 24.11 144 ALA A N 1
ATOM 1158 C CA . ALA A 1 144 ? -12.342 -11.230 8.576 1.00 24.11 144 ALA A CA 1
ATOM 1159 C C . ALA A 1 144 ? -12.220 -9.952 7.701 1.00 24.11 144 ALA A C 1
ATOM 1161 O O . ALA A 1 144 ? -12.214 -8.842 8.225 1.00 24.11 144 ALA A O 1
ATOM 1162 N N . LYS A 1 145 ? -12.129 -10.108 6.363 1.00 37.56 145 LYS A N 1
ATOM 1163 C CA . LYS A 1 145 ? -11.912 -9.044 5.347 1.00 37.56 145 LYS A CA 1
ATOM 1164 C C . LYS A 1 145 ? -12.655 -9.358 4.029 1.00 37.56 145 LYS A C 1
ATOM 1166 O O . LYS A 1 145 ? -12.575 -10.498 3.583 1.00 37.56 145 LYS A O 1
ATOM 1171 N N . VAL A 1 146 ? -13.304 -8.371 3.382 1.00 31.55 146 VAL A N 1
ATOM 1172 C CA . VAL A 1 146 ? -14.007 -8.454 2.061 1.00 31.55 146 VAL A CA 1
ATOM 1173 C C . VAL A 1 146 ? -13.921 -7.066 1.365 1.00 31.55 146 VAL A C 1
ATOM 1175 O O . VAL A 1 146 ? -14.147 -6.075 2.049 1.00 31.55 146 VAL A O 1
ATOM 1178 N N . VAL A 1 147 ? -13.348 -6.865 0.154 1.00 31.48 147 VAL A N 1
ATOM 1179 C CA . VAL A 1 147 ? -13.738 -7.196 -1.261 1.00 31.48 147 VAL A CA 1
ATOM 1180 C C . VAL A 1 147 ? -14.779 -6.186 -1.799 1.00 31.48 147 VAL A C 1
ATOM 1182 O O . VAL A 1 147 ? -15.967 -6.399 -1.625 1.00 31.48 147 VAL A O 1
ATOM 1185 N N . ASN A 1 148 ? -14.424 -5.015 -2.358 1.00 34.47 148 ASN A N 1
ATOM 1186 C CA . ASN A 1 148 ? -14.170 -4.699 -3.795 1.00 34.47 148 ASN A CA 1
ATOM 1187 C C . ASN A 1 148 ? -14.657 -3.237 -4.055 1.00 34.47 148 ASN A C 1
ATOM 1189 O O . ASN A 1 148 ? -15.348 -2.708 -3.195 1.00 34.47 148 ASN A O 1
ATOM 1193 N N . SER A 1 149 ? -14.532 -2.534 -5.195 1.00 43.81 149 SER A N 1
ATOM 1194 C CA . SER A 1 149 ? -13.664 -2.462 -6.393 1.00 43.81 149 SER A CA 1
ATOM 1195 C C . SER A 1 149 ? -14.155 -1.258 -7.215 1.00 43.81 149 SER A C 1
ATOM 1197 O O . SER A 1 149 ? -15.360 -1.130 -7.401 1.00 43.81 149 SER A O 1
ATOM 1199 N N . ARG A 1 150 ? -13.216 -0.529 -7.834 1.00 43.12 150 ARG A N 1
ATOM 1200 C CA . ARG A 1 150 ? -13.353 0.224 -9.100 1.00 43.12 150 ARG A CA 1
ATOM 1201 C C . ARG A 1 150 ? -14.412 1.322 -9.199 1.00 43.12 150 ARG A C 1
ATOM 1203 O O . ARG A 1 150 ? -15.563 1.005 -9.460 1.00 43.12 150 ARG A O 1
ATOM 1210 N N . LEU A 1 151 ? -13.944 2.564 -9.336 1.00 40.31 151 LEU A N 1
ATOM 1211 C CA . LEU A 1 151 ? -14.449 3.489 -10.362 1.00 40.31 151 LEU A CA 1
ATOM 1212 C C . LEU A 1 151 ? -13.322 4.408 -10.887 1.00 40.31 151 LEU A C 1
ATOM 1214 O O . LEU A 1 151 ? -13.279 5.584 -10.565 1.00 40.31 151 LEU A O 1
ATOM 1218 N N . ASP A 1 152 ? -12.416 3.842 -11.697 1.00 40.16 152 ASP A N 1
ATOM 1219 C CA . ASP A 1 152 ? -11.985 4.409 -12.992 1.00 40.16 152 ASP A CA 1
ATOM 1220 C C . ASP A 1 152 ? -11.403 3.269 -13.863 1.00 40.16 152 ASP A C 1
ATOM 1222 O O . ASP A 1 152 ? -10.833 2.302 -13.349 1.00 40.16 152 ASP A O 1
ATOM 1226 N N . THR A 1 153 ? -11.668 3.288 -15.171 1.00 51.03 153 THR A N 1
ATOM 1227 C CA . THR A 1 153 ? -11.807 2.072 -15.998 1.00 51.03 153 THR A CA 1
ATOM 1228 C C . THR A 1 153 ? -10.923 1.991 -17.230 1.00 51.03 153 THR A C 1
ATOM 1230 O O . THR A 1 153 ? -11.032 0.991 -17.935 1.00 51.03 153 THR A O 1
ATOM 1233 N N . CYS A 1 154 ? -10.026 2.952 -17.493 1.00 49.78 154 CYS A N 1
ATOM 1234 C CA . CYS A 1 154 ? -9.189 2.934 -18.705 1.00 49.78 154 CYS A CA 1
ATOM 1235 C C . CYS A 1 154 ? -10.010 2.497 -19.930 1.00 49.78 154 CYS A C 1
ATOM 1237 O O . CYS A 1 154 ? -9.714 1.466 -20.532 1.00 49.78 154 CYS A O 1
ATOM 1239 N N . SER A 1 155 ? -11.082 3.229 -20.235 1.00 57.41 155 SER A N 1
ATOM 1240 C CA . SER A 1 155 ? -12.215 2.778 -21.059 1.00 57.41 155 SER A CA 1
ATOM 1241 C C . SER A 1 155 ? -11.876 2.336 -22.490 1.00 57.41 155 SER A C 1
ATOM 1243 O O . SER A 1 155 ? -12.737 1.794 -23.174 1.00 57.41 155 SER A O 1
ATOM 1245 N N . ARG A 1 156 ? -10.631 2.527 -22.957 1.00 61.06 156 ARG A N 1
ATOM 1246 C CA . ARG A 1 156 ? -10.148 2.163 -24.305 1.00 61.06 156 ARG A CA 1
ATOM 1247 C C . ARG A 1 156 ? -11.015 2.725 -25.442 1.00 61.06 156 ARG A C 1
ATOM 1249 O O . ARG A 1 156 ? -10.908 2.247 -26.565 1.00 61.06 156 ARG A O 1
ATOM 1256 N N . GLU A 1 157 ? -11.813 3.764 -25.188 1.00 61.25 157 GLU A N 1
ATOM 1257 C CA . GLU A 1 157 ? -12.743 4.352 -26.168 1.00 61.25 157 GLU A CA 1
ATOM 1258 C C . GLU A 1 157 ? -12.033 4.801 -27.456 1.00 61.25 157 GLU A C 1
ATOM 1260 O O . GLU A 1 157 ? -12.587 4.680 -28.545 1.00 61.25 157 GLU A O 1
ATOM 1265 N N . VAL A 1 158 ? -10.756 5.194 -27.366 1.00 53.81 158 VAL A N 1
ATOM 1266 C CA . VAL A 1 158 ? -9.924 5.551 -28.530 1.00 53.81 158 VAL A CA 1
ATOM 1267 C C . VAL A 1 158 ? -9.768 4.412 -29.550 1.00 53.81 158 VAL A C 1
ATOM 1269 O O . VAL A 1 158 ? -9.555 4.674 -30.728 1.00 53.81 158 VAL A O 1
ATOM 1272 N N . LEU A 1 159 ? -9.917 3.148 -29.132 1.00 59.22 159 LEU A N 1
ATOM 1273 C CA . LEU A 1 159 ? -9.806 1.977 -30.011 1.00 59.22 159 LEU A CA 1
ATOM 1274 C C . LEU A 1 159 ? -11.096 1.685 -30.792 1.00 59.22 159 LEU A C 1
ATOM 1276 O O . LEU A 1 159 ? -11.075 0.858 -31.701 1.00 59.22 159 LEU A O 1
ATOM 1280 N N . ARG A 1 160 ? -12.208 2.364 -30.471 1.00 61.38 160 ARG A N 1
ATOM 1281 C CA . ARG A 1 160 ? -13.494 2.222 -31.179 1.00 61.38 160 ARG A CA 1
ATOM 1282 C C . ARG A 1 160 ? -13.572 3.073 -32.448 1.00 61.38 160 ARG A C 1
ATOM 1284 O O . ARG A 1 160 ? -14.394 2.795 -33.315 1.00 61.38 160 ARG A O 1
ATOM 1291 N N . HIS A 1 161 ? -12.720 4.089 -32.557 1.00 68.75 161 HIS A N 1
ATOM 1292 C CA . HIS A 1 161 ? -12.665 5.019 -33.681 1.00 68.75 161 HIS A CA 1
ATOM 1293 C C . HIS A 1 161 ? -11.592 4.567 -34.679 1.00 68.75 161 HIS A C 1
ATOM 1295 O O . HIS A 1 161 ? -10.397 4.607 -34.383 1.00 68.75 161 HIS A O 1
ATOM 1301 N N . SER A 1 162 ? -12.008 4.107 -35.863 1.00 64.44 162 SER A N 1
ATOM 1302 C CA . SER A 1 162 ? -11.111 3.582 -36.912 1.00 64.44 162 SER A CA 1
ATOM 1303 C C . SER A 1 162 ? -10.086 4.605 -37.411 1.00 64.44 162 SER A C 1
ATOM 1305 O O . SER A 1 162 ? -9.012 4.243 -37.869 1.00 64.44 162 SER A O 1
ATOM 1307 N N . ASP A 1 163 ? -10.426 5.879 -37.293 1.00 66.75 163 ASP A N 1
ATOM 1308 C CA . ASP A 1 163 ? -9.637 7.064 -37.611 1.00 66.75 163 ASP A CA 1
ATOM 1309 C C . ASP A 1 163 ? -8.541 7.371 -36.573 1.00 66.75 163 ASP A C 1
ATOM 1311 O O . ASP A 1 163 ? -7.521 7.966 -36.916 1.00 66.75 163 ASP A O 1
ATOM 1315 N N . LEU A 1 164 ? -8.705 6.927 -35.322 1.00 50.81 164 LEU A N 1
ATOM 1316 C CA . LEU A 1 164 ? -7.765 7.185 -34.218 1.00 50.81 164 LEU A CA 1
ATOM 1317 C C . LEU A 1 164 ? -6.934 5.954 -33.828 1.00 50.81 164 LEU A C 1
ATOM 1319 O O . LEU A 1 164 ? -5.878 6.085 -33.203 1.00 50.81 164 LEU A O 1
ATOM 1323 N N . LYS A 1 165 ? -7.390 4.763 -34.226 1.00 52.78 165 LYS A N 1
ATOM 1324 C CA . LYS A 1 165 ? -6.805 3.464 -33.874 1.00 52.78 165 LYS A CA 1
ATOM 1325 C C . LYS A 1 165 ? -5.340 3.311 -34.292 1.00 52.78 165 LYS A C 1
ATOM 1327 O O . LYS A 1 165 ? -4.541 2.813 -33.506 1.00 52.78 165 LYS A O 1
ATOM 1332 N N . ASP A 1 166 ? -4.985 3.771 -35.490 1.00 56.59 166 ASP A N 1
ATOM 1333 C CA . ASP A 1 166 ? -3.627 3.621 -36.039 1.00 56.59 166 ASP A CA 1
ATOM 1334 C C . ASP A 1 166 ? -2.691 4.787 -35.667 1.00 56.59 166 ASP A C 1
ATOM 1336 O O . ASP A 1 166 ? -1.494 4.754 -35.957 1.00 56.59 166 ASP A O 1
ATOM 1340 N N . VAL A 1 167 ? -3.226 5.820 -35.004 1.00 53.69 167 VAL A N 1
ATOM 1341 C CA . VAL A 1 167 ? -2.496 7.046 -34.640 1.00 53.69 167 VAL A CA 1
ATOM 1342 C C . VAL A 1 167 ? -2.011 7.003 -33.189 1.00 53.69 167 VAL A C 1
ATOM 1344 O O . VAL A 1 167 ? -0.992 7.607 -32.852 1.00 53.69 167 VAL A O 1
ATOM 1347 N N . VAL A 1 168 ? -2.714 6.274 -32.318 1.00 49.91 168 VAL A N 1
ATOM 1348 C CA . VAL A 1 168 ? -2.464 6.280 -30.873 1.00 49.91 168 VAL A CA 1
ATOM 1349 C C . VAL A 1 168 ? -1.964 4.920 -30.400 1.00 49.91 168 VAL A C 1
ATOM 1351 O O . VAL A 1 168 ? -2.660 3.912 -30.480 1.00 49.91 168 VAL A O 1
ATOM 1354 N N . LYS A 1 169 ? -0.764 4.898 -29.813 1.00 52.91 169 LYS A N 1
ATOM 1355 C CA . LYS A 1 169 ? -0.217 3.718 -29.135 1.00 52.91 169 LYS A CA 1
ATOM 1356 C C . LYS A 1 169 ? -0.395 3.860 -27.629 1.00 52.91 169 LYS A C 1
ATOM 1358 O O . LYS A 1 169 ? 0.348 4.590 -26.976 1.00 52.91 169 LYS A O 1
ATOM 1363 N N . LEU A 1 170 ? -1.377 3.153 -27.077 1.00 61.88 170 LEU A N 1
ATOM 1364 C CA . LEU A 1 170 ? -1.592 3.100 -25.635 1.00 61.88 170 LEU A CA 1
ATOM 1365 C C . LEU A 1 170 ? -0.577 2.159 -24.982 1.00 61.88 170 LEU A C 1
ATOM 1367 O O . LEU A 1 170 ? -0.447 0.989 -25.348 1.00 61.88 170 LEU A O 1
ATOM 1371 N N . GLY A 1 171 ? 0.119 2.655 -23.968 1.00 63.09 171 GLY A N 1
ATOM 1372 C CA . GLY A 1 171 ? 1.045 1.852 -23.190 1.00 63.09 171 GLY A CA 1
ATOM 1373 C C . GLY A 1 171 ? 1.303 2.449 -21.818 1.00 63.09 171 GLY A C 1
ATOM 1374 O O . GLY A 1 171 ? 0.975 3.603 -21.555 1.00 63.09 171 GLY A O 1
ATOM 1375 N N . ARG A 1 172 ? 1.903 1.651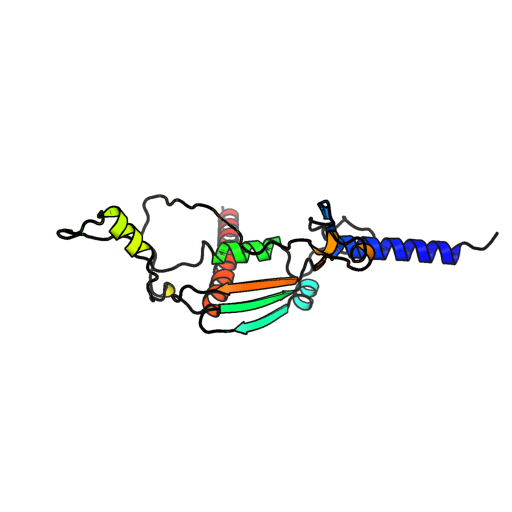 -20.942 1.00 77.12 172 ARG A N 1
ATOM 1376 C CA . ARG A 1 172 ? 2.403 2.083 -19.639 1.00 77.12 172 ARG A CA 1
ATOM 1377 C C . ARG A 1 172 ? 3.894 1.829 -19.541 1.00 77.12 172 ARG A C 1
ATOM 1379 O O . ARG A 1 172 ? 4.402 0.855 -20.098 1.00 77.12 172 ARG A O 1
ATOM 1386 N N . VAL A 1 173 ? 4.573 2.728 -18.845 1.00 74.75 173 VAL A N 1
ATOM 1387 C CA . VAL A 1 173 ? 5.969 2.559 -18.441 1.00 74.75 173 VAL A CA 1
ATOM 1388 C C . VAL A 1 173 ? 5.982 1.593 -17.258 1.00 74.75 173 VAL A C 1
ATOM 1390 O O . VAL A 1 173 ? 5.162 1.737 -16.354 1.00 74.75 173 VAL A O 1
ATOM 1393 N N . ARG A 1 174 ? 6.818 0.551 -17.311 1.00 80.19 174 ARG A N 1
ATOM 1394 C CA . ARG A 1 174 ? 6.767 -0.553 -16.336 1.00 80.19 174 ARG A CA 1
ATOM 1395 C C . ARG A 1 174 ? 7.368 -0.180 -14.981 1.00 80.19 174 ARG A C 1
ATOM 1397 O O . ARG A 1 174 ? 6.871 -0.642 -13.964 1.00 80.19 174 ARG A O 1
ATOM 1404 N N . ASP A 1 175 ? 8.414 0.631 -14.991 1.00 82.19 175 ASP A N 1
ATOM 1405 C CA . ASP A 1 175 ? 9.227 1.011 -13.837 1.00 82.19 175 ASP A CA 1
ATOM 1406 C C . ASP A 1 175 ? 8.863 2.390 -13.275 1.00 82.19 175 ASP A C 1
ATOM 1408 O O . ASP A 1 175 ? 9.619 2.945 -12.486 1.00 82.19 175 ASP A O 1
ATOM 1412 N N . HIS A 1 176 ? 7.714 2.945 -13.666 1.00 83.38 176 HIS A N 1
ATOM 1413 C CA . HIS A 1 176 ? 7.215 4.219 -13.164 1.00 83.38 176 HIS A CA 1
ATOM 1414 C C . HIS A 1 176 ? 5.826 4.025 -12.554 1.00 83.38 176 HIS A C 1
ATOM 1416 O O . HIS A 1 176 ? 4.858 3.724 -13.259 1.00 83.38 176 HIS A O 1
ATOM 1422 N N . PHE A 1 177 ? 5.741 4.187 -11.237 1.00 85.88 177 PHE A N 1
ATOM 1423 C CA . PHE A 1 177 ? 4.505 4.050 -10.479 1.00 85.88 177 PHE A CA 1
ATOM 1424 C C . PHE A 1 177 ? 4.113 5.376 -9.853 1.00 85.88 177 PHE A C 1
ATOM 1426 O O . PHE A 1 177 ? 4.897 5.954 -9.115 1.00 85.88 177 PHE A O 1
ATOM 1433 N N . ILE A 1 178 ? 2.870 5.783 -10.078 1.00 85.94 178 ILE A N 1
ATOM 1434 C CA . ILE A 1 178 ? 2.261 6.936 -9.417 1.00 85.94 178 ILE A CA 1
ATOM 1435 C C . ILE A 1 178 ? 1.458 6.401 -8.231 1.00 85.94 178 ILE A C 1
ATOM 1437 O O . ILE A 1 178 ? 0.572 5.555 -8.407 1.00 85.94 178 ILE A O 1
ATOM 1441 N N . TYR A 1 179 ? 1.804 6.837 -7.024 1.00 87.88 179 TYR A N 1
ATOM 1442 C CA . TYR A 1 179 ? 1.110 6.491 -5.790 1.00 87.88 179 TYR A CA 1
ATOM 1443 C C . TYR A 1 179 ? 0.276 7.660 -5.309 1.00 87.88 179 TYR A C 1
ATOM 1445 O O . TYR A 1 179 ? 0.798 8.742 -5.085 1.00 87.88 179 TYR A O 1
ATOM 1453 N N . THR A 1 180 ? -0.992 7.387 -5.030 1.00 87.06 180 THR A N 1
ATOM 1454 C CA . THR A 1 180 ? -1.875 8.295 -4.301 1.00 87.06 180 THR A CA 1
ATOM 1455 C C . THR A 1 180 ? -2.234 7.626 -2.982 1.00 87.06 180 THR A C 1
ATOM 1457 O O . THR A 1 180 ? -2.825 6.542 -2.970 1.00 87.06 180 THR A O 1
ATOM 1460 N N . VAL A 1 181 ? -1.825 8.228 -1.865 1.00 87.56 181 VAL A N 1
ATOM 1461 C CA . VAL A 1 181 ? -2.120 7.734 -0.516 1.00 87.56 181 VAL A CA 1
ATOM 1462 C C . VAL A 1 181 ? -2.963 8.772 0.206 1.00 87.56 181 VAL A C 1
ATOM 1464 O O . VAL A 1 181 ? -2.505 9.874 0.492 1.00 87.56 181 VAL A O 1
ATOM 1467 N N . GLU A 1 182 ? -4.194 8.389 0.524 1.00 86.75 182 GLU A N 1
ATOM 1468 C CA . GLU A 1 182 ? -5.136 9.199 1.288 1.00 86.75 182 GLU A CA 1
ATOM 1469 C C . GLU A 1 182 ? -5.206 8.679 2.725 1.00 86.75 182 GLU A C 1
ATOM 1471 O O . GLU A 1 182 ? -5.410 7.487 2.973 1.00 86.75 182 GLU A O 1
ATOM 1476 N N . SER A 1 183 ? -5.020 9.577 3.684 1.00 86.44 183 SER A N 1
ATOM 1477 C CA . SER A 1 183 ? -5.178 9.291 5.101 1.00 86.44 183 SER A CA 1
ATOM 1478 C C . SER A 1 183 ? -6.625 9.487 5.542 1.00 86.44 183 SER A C 1
ATOM 1480 O O . SER A 1 183 ? -7.309 10.419 5.129 1.00 86.44 183 SER A O 1
ATOM 1482 N N . THR A 1 184 ? -7.073 8.657 6.482 1.00 84.50 184 THR A N 1
ATOM 1483 C CA . THR A 1 184 ? -8.363 8.808 7.170 1.00 84.50 184 THR A CA 1
ATOM 1484 C C . THR A 1 184 ? -8.329 9.845 8.301 1.00 84.50 184 THR A C 1
ATOM 1486 O O . THR A 1 184 ? -9.316 10.003 9.018 1.00 84.50 184 THR A O 1
ATOM 1489 N N . GLY A 1 185 ? -7.202 10.546 8.490 1.00 80.19 185 GLY A N 1
ATOM 1490 C CA . GLY A 1 185 ? -7.032 11.600 9.499 1.00 80.19 185 GLY A CA 1
ATOM 1491 C C . GLY A 1 185 ? -6.441 11.134 10.837 1.00 80.19 185 GLY A C 1
ATOM 1492 O O . GLY A 1 185 ? -6.298 11.945 11.753 1.00 80.19 185 GLY A O 1
ATOM 1493 N N . ILE A 1 186 ? -6.074 9.851 10.960 1.00 79.69 186 ILE A N 1
ATOM 1494 C CA . ILE A 1 186 ? -5.392 9.306 12.151 1.00 79.69 186 ILE A CA 1
ATOM 1495 C C . ILE A 1 186 ? -3.930 9.777 12.197 1.00 79.69 186 ILE A C 1
ATOM 1497 O O . ILE A 1 186 ? -3.460 10.248 13.230 1.00 79.69 186 ILE A O 1
ATOM 1501 N N . LEU A 1 187 ? -3.225 9.672 11.067 1.00 84.75 187 LEU A N 1
ATOM 1502 C CA . LEU A 1 187 ? -1.828 10.076 10.892 1.00 84.75 187 LEU A CA 1
ATOM 1503 C C . LEU A 1 187 ? -1.670 10.852 9.576 1.00 84.75 187 LEU A C 1
ATOM 1505 O O . LEU A 1 187 ? -2.348 10.507 8.609 1.00 84.75 187 LEU A O 1
ATOM 1509 N N . PRO A 1 188 ? -0.766 11.842 9.491 1.00 89.06 188 PRO A N 1
ATOM 1510 C CA . PRO A 1 188 ? -0.399 12.473 8.225 1.00 89.06 188 PRO A CA 1
ATOM 1511 C C . PRO A 1 188 ? 0.053 11.447 7.168 1.00 89.06 188 PRO A C 1
ATOM 1513 O O . PRO A 1 188 ? 0.708 10.455 7.518 1.00 89.06 188 PRO A O 1
ATOM 1516 N N . PRO A 1 189 ? -0.260 11.659 5.879 1.00 89.19 189 PRO A N 1
ATOM 1517 C CA . PRO A 1 189 ? 0.012 10.684 4.823 1.00 89.19 189 PRO A CA 1
ATOM 1518 C C . PRO A 1 189 ? 1.515 10.406 4.621 1.00 89.19 189 PRO A C 1
ATOM 1520 O O . PRO A 1 189 ? 1.907 9.258 4.410 1.00 89.19 189 PRO A O 1
ATOM 1523 N N . GLU A 1 190 ? 2.379 11.406 4.804 1.00 89.69 190 GLU A N 1
ATOM 1524 C CA . GLU A 1 190 ? 3.845 11.249 4.813 1.00 89.69 190 GLU A CA 1
ATOM 1525 C C . GLU A 1 190 ? 4.337 10.250 5.876 1.00 89.69 190 GLU A C 1
ATOM 1527 O O . GLU A 1 190 ? 5.233 9.436 5.639 1.00 89.69 190 GLU A O 1
ATOM 1532 N N . ILE A 1 191 ? 3.700 10.259 7.050 1.00 88.19 191 ILE A N 1
ATOM 1533 C CA . ILE A 1 191 ? 4.026 9.368 8.155 1.00 88.19 191 ILE A CA 1
ATOM 1534 C C . ILE A 1 191 ? 3.599 7.936 7.826 1.00 88.19 191 ILE A C 1
ATOM 1536 O O . ILE A 1 191 ? 4.356 7.006 8.111 1.00 88.19 191 ILE A O 1
ATOM 1540 N N . LEU A 1 192 ? 2.441 7.752 7.187 1.00 88.12 192 LEU A N 1
ATOM 1541 C CA . LEU A 1 192 ? 1.970 6.432 6.757 1.00 88.12 192 LEU A CA 1
ATOM 1542 C C . LEU A 1 192 ? 2.957 5.770 5.788 1.00 88.12 192 LEU A C 1
ATOM 1544 O O . LEU A 1 192 ? 3.289 4.594 5.957 1.00 88.12 192 LEU A O 1
ATOM 1548 N N . VAL A 1 193 ? 3.473 6.528 4.815 1.00 88.75 193 VAL A N 1
ATOM 1549 C CA . VAL A 1 193 ? 4.469 6.029 3.852 1.00 88.75 193 VAL A CA 1
ATOM 1550 C C . VAL A 1 193 ? 5.766 5.630 4.562 1.00 88.75 193 VAL A C 1
ATOM 1552 O O . VAL A 1 193 ? 6.280 4.532 4.336 1.00 88.75 193 VAL A O 1
ATOM 1555 N N . MET A 1 194 ? 6.267 6.463 5.480 1.00 89.25 194 MET A N 1
ATOM 1556 C CA . MET A 1 194 ? 7.466 6.136 6.262 1.00 89.25 194 MET A CA 1
ATOM 1557 C C . MET A 1 194 ? 7.291 4.878 7.121 1.00 89.25 194 MET A C 1
ATOM 1559 O O . MET A 1 194 ? 8.197 4.044 7.188 1.00 89.25 194 MET A O 1
ATOM 1563 N N . GLU A 1 195 ? 6.143 4.719 7.782 1.00 88.31 195 GLU A N 1
ATOM 1564 C CA . GLU A 1 195 ? 5.866 3.531 8.594 1.00 88.31 195 GLU A CA 1
ATOM 1565 C C . GLU A 1 195 ? 5.763 2.268 7.743 1.00 88.31 195 GLU A C 1
ATOM 1567 O O . GLU A 1 195 ? 6.311 1.231 8.119 1.00 88.31 195 GLU A O 1
ATOM 1572 N N . ALA A 1 196 ? 5.170 2.351 6.552 1.00 88.69 196 ALA A N 1
ATOM 1573 C CA . ALA A 1 196 ? 5.112 1.209 5.650 1.00 88.69 196 ALA A CA 1
ATOM 1574 C C . ALA A 1 196 ? 6.512 0.699 5.254 1.00 88.69 196 ALA A C 1
ATOM 1576 O O . ALA A 1 196 ? 6.756 -0.511 5.225 1.00 88.69 196 ALA A O 1
ATOM 1577 N N . ILE A 1 197 ? 7.464 1.607 5.018 1.00 89.69 197 ILE A N 1
ATOM 1578 C CA . ILE A 1 197 ? 8.856 1.234 4.724 1.00 89.69 197 ILE A CA 1
ATOM 1579 C C . ILE A 1 197 ? 9.511 0.553 5.930 1.00 89.69 197 ILE A C 1
ATOM 1581 O O . ILE A 1 197 ? 10.174 -0.478 5.780 1.00 89.69 197 ILE A O 1
ATOM 1585 N N . LYS A 1 198 ? 9.289 1.072 7.141 1.00 91.12 198 LYS A N 1
ATOM 1586 C CA . LYS A 1 198 ? 9.815 0.464 8.372 1.00 91.12 198 LYS A CA 1
ATOM 1587 C C . LYS A 1 198 ? 9.268 -0.938 8.609 1.00 91.12 198 LYS A C 1
ATOM 1589 O O . LYS A 1 198 ? 10.047 -1.820 8.965 1.00 91.12 198 LYS A O 1
ATOM 1594 N N . VAL A 1 199 ? 7.976 -1.166 8.369 1.00 90.94 199 VAL A N 1
ATOM 1595 C CA . VAL A 1 199 ? 7.357 -2.495 8.498 1.00 90.94 199 VAL A CA 1
ATOM 1596 C C . VAL A 1 199 ? 8.011 -3.496 7.543 1.00 90.94 199 VAL A C 1
ATOM 1598 O O . VAL A 1 199 ? 8.346 -4.608 7.957 1.00 90.94 199 VAL A O 1
ATOM 1601 N N . LEU A 1 200 ? 8.270 -3.101 6.290 1.00 90.44 200 LEU A N 1
ATOM 1602 C CA . LEU A 1 200 ? 8.960 -3.967 5.330 1.00 90.44 200 LEU A CA 1
ATOM 1603 C C . LEU A 1 200 ? 10.383 -4.308 5.795 1.00 90.44 200 LEU A C 1
ATOM 1605 O O . LEU A 1 200 ? 10.765 -5.478 5.808 1.00 90.44 200 LEU A O 1
ATOM 1609 N N . MET A 1 201 ? 11.148 -3.306 6.239 1.00 91.25 201 MET A N 1
ATOM 1610 C CA . MET A 1 201 ? 12.499 -3.520 6.770 1.00 91.25 201 MET A CA 1
ATOM 1611 C C . MET A 1 201 ? 12.500 -4.426 8.006 1.00 91.25 201 MET A C 1
ATOM 1613 O O . MET A 1 201 ? 13.357 -5.300 8.125 1.00 91.25 201 MET A O 1
ATOM 1617 N N . ALA A 1 202 ? 11.548 -4.237 8.922 1.00 91.19 202 ALA A N 1
ATOM 1618 C CA . ALA A 1 202 ? 11.428 -5.035 10.138 1.00 91.19 202 ALA A CA 1
ATOM 1619 C C . ALA A 1 202 ? 11.159 -6.513 9.827 1.00 91.19 202 ALA A C 1
ATOM 1621 O O . ALA A 1 202 ? 11.748 -7.389 10.458 1.00 91.19 202 ALA A O 1
ATOM 1622 N N . LYS A 1 203 ? 10.333 -6.804 8.814 1.00 90.19 203 LYS A N 1
ATOM 1623 C CA . LYS A 1 203 ? 10.087 -8.178 8.359 1.00 90.19 203 LYS A CA 1
ATOM 1624 C C . LYS A 1 203 ? 11.346 -8.852 7.830 1.00 90.19 203 LYS A C 1
ATOM 1626 O O . LYS A 1 203 ? 11.619 -9.979 8.227 1.00 90.19 203 LYS A O 1
ATOM 1631 N N . CYS A 1 204 ? 12.122 -8.167 6.987 1.00 91.06 204 CYS A N 1
ATOM 1632 C CA . CYS A 1 204 ? 13.394 -8.702 6.497 1.00 91.06 204 CYS A CA 1
ATOM 1633 C C . CYS A 1 204 ? 14.374 -8.948 7.653 1.00 91.06 204 CYS A C 1
ATOM 1635 O O . CYS A 1 204 ? 14.965 -10.019 7.734 1.00 91.06 204 CYS A O 1
ATOM 1637 N N . LYS A 1 205 ? 14.487 -7.996 8.590 1.00 92.75 205 LYS A N 1
ATOM 1638 C CA . LYS A 1 205 ? 15.345 -8.130 9.780 1.00 92.75 205 LYS A CA 1
ATOM 1639 C C . LYS A 1 205 ? 14.952 -9.306 10.668 1.00 92.75 205 LYS A C 1
ATOM 1641 O O . LYS A 1 205 ? 15.830 -9.994 11.165 1.00 92.75 205 LYS A O 1
ATOM 1646 N N . ARG A 1 206 ? 13.653 -9.559 10.853 1.00 91.38 206 ARG A N 1
ATOM 1647 C CA . ARG A 1 206 ? 13.182 -10.698 11.651 1.00 91.38 206 ARG A CA 1
ATOM 1648 C C . ARG A 1 206 ? 13.700 -12.024 11.094 1.00 91.38 206 ARG A C 1
ATOM 1650 O O . ARG A 1 206 ? 14.224 -12.819 11.857 1.00 91.38 206 ARG A O 1
ATOM 1657 N N . PHE A 1 207 ? 13.591 -12.228 9.782 1.00 89.69 207 PHE A N 1
ATOM 1658 C CA . PHE A 1 207 ? 14.082 -13.454 9.150 1.00 89.69 207 PHE A CA 1
ATOM 1659 C C . PHE A 1 207 ? 15.604 -13.579 9.212 1.00 89.69 207 PHE A C 1
ATOM 1661 O O . PHE A 1 207 ? 16.098 -14.674 9.438 1.00 89.69 207 PHE A O 1
ATOM 1668 N N . LEU A 1 208 ? 16.344 -12.478 9.055 1.00 92.06 208 LEU A N 1
ATOM 1669 C CA . LEU A 1 208 ? 17.801 -12.499 9.221 1.00 92.06 208 LEU A CA 1
ATOM 1670 C C . LEU A 1 208 ? 18.194 -12.937 10.638 1.00 92.06 208 LEU A C 1
ATOM 1672 O O . LEU A 1 208 ? 18.993 -13.850 10.788 1.00 92.06 208 LEU A O 1
ATOM 1676 N N . ASN A 1 209 ? 17.551 -12.371 11.663 1.00 91.88 209 ASN A N 1
ATOM 1677 C CA . ASN A 1 209 ? 17.811 -12.750 13.052 1.00 91.88 209 ASN A CA 1
ATOM 1678 C C . ASN A 1 209 ? 17.460 -14.221 13.343 1.00 91.88 209 ASN A C 1
ATOM 1680 O O . ASN A 1 209 ? 18.128 -14.859 14.150 1.00 91.88 209 ASN A O 1
ATOM 1684 N N . GLU A 1 210 ? 16.398 -14.750 12.726 1.00 91.62 210 GLU A N 1
ATOM 1685 C CA . GLU A 1 210 ? 16.032 -16.166 12.851 1.00 91.62 210 GLU A CA 1
ATOM 1686 C C . GLU A 1 210 ? 17.097 -17.069 12.213 1.00 91.62 210 GLU A C 1
ATOM 1688 O O . GLU A 1 210 ? 17.506 -18.041 12.841 1.00 91.62 210 GLU A O 1
ATOM 1693 N N . LEU A 1 211 ? 17.601 -16.722 11.023 1.00 90.88 211 LEU A N 1
ATOM 1694 C CA . LEU A 1 211 ? 18.673 -17.473 10.361 1.00 90.88 211 LEU A CA 1
ATOM 1695 C C . LEU A 1 211 ? 19.965 -17.481 11.190 1.00 90.88 211 LEU A C 1
ATOM 1697 O O . LEU A 1 211 ? 20.512 -18.553 11.442 1.00 90.88 211 LEU A O 1
ATOM 1701 N N . ASP A 1 212 ? 20.376 -16.317 11.700 1.00 91.06 212 ASP A N 1
ATOM 1702 C CA . ASP A 1 212 ? 21.565 -16.184 12.552 1.00 91.06 212 ASP A CA 1
ATOM 1703 C C . ASP A 1 212 ? 21.444 -17.002 13.851 1.00 91.06 212 ASP A C 1
ATOM 1705 O O . ASP A 1 212 ? 22.444 -17.461 14.401 1.00 91.06 212 ASP A O 1
ATOM 1709 N N . SER A 1 213 ? 20.219 -17.193 14.357 1.00 84.69 213 SER A N 1
ATOM 1710 C CA . SER A 1 213 ? 19.978 -18.001 15.556 1.00 84.69 213 SER A CA 1
ATOM 1711 C C . SER A 1 213 ? 20.092 -19.507 15.309 1.00 84.69 213 SER A C 1
ATOM 1713 O O . SER A 1 213 ? 20.517 -20.225 16.206 1.00 84.69 213 SER A O 1
ATOM 1715 N N . THR A 1 214 ? 19.760 -19.979 14.103 1.00 73.75 214 THR A N 1
ATOM 1716 C CA . THR A 1 214 ? 19.888 -21.394 13.710 1.00 73.75 214 THR A CA 1
ATOM 1717 C C . THR A 1 214 ? 21.316 -21.819 13.388 1.00 73.75 214 THR A C 1
ATOM 1719 O O . THR A 1 214 ? 21.627 -22.993 13.535 1.00 73.75 214 THR A O 1
ATOM 1722 N N . ASP A 1 215 ? 22.183 -20.894 12.970 1.00 66.25 215 ASP A N 1
ATOM 1723 C CA . ASP A 1 215 ? 23.588 -21.194 12.657 1.00 66.25 215 ASP A CA 1
ATOM 1724 C C . ASP A 1 215 ? 24.480 -21.305 13.920 1.00 66.25 215 ASP A C 1
ATOM 1726 O O . ASP A 1 215 ? 25.668 -21.615 13.813 1.00 66.25 215 ASP A O 1
ATOM 1730 N N . MET A 1 216 ? 23.929 -21.040 15.117 1.00 58.88 216 MET A N 1
ATOM 1731 C CA . MET A 1 216 ? 24.621 -21.166 16.412 1.00 58.88 216 MET A CA 1
ATOM 1732 C C . MET A 1 216 ? 24.323 -22.468 17.186 1.00 58.88 216 MET A C 1
ATOM 1734 O O . MET A 1 216 ? 24.864 -22.631 18.282 1.00 58.88 216 MET A O 1
ATOM 1738 N N . ASP A 1 217 ? 23.536 -23.388 16.615 1.00 45.19 217 ASP A N 1
ATOM 1739 C CA . ASP A 1 217 ? 23.315 -24.765 17.106 1.00 45.19 217 ASP A CA 1
ATOM 1740 C C . ASP A 1 217 ? 24.029 -25.802 16.213 1.00 45.19 217 ASP A C 1
ATOM 1742 O O . ASP A 1 217 ? 24.499 -26.834 16.756 1.00 45.19 217 ASP A O 1
#